Protein AF-A0A1U8LH04-F1 (afdb_monomer)

Structure (mmCIF, N/CA/C/O backbone):
data_AF-A0A1U8LH04-F1
#
_entry.id   AF-A0A1U8LH04-F1
#
loop_
_atom_site.group_PDB
_atom_site.id
_atom_site.type_symbol
_atom_site.label_atom_id
_atom_site.label_alt_id
_atom_site.label_comp_id
_atom_site.label_asym_id
_atom_site.label_entity_id
_atom_site.label_seq_id
_atom_site.pdbx_PDB_ins_code
_atom_site.Cartn_x
_atom_site.Cartn_y
_atom_site.Cartn_z
_atom_site.occupancy
_atom_site.B_iso_or_equiv
_atom_site.auth_seq_id
_atom_site.auth_comp_id
_atom_site.auth_asym_id
_atom_site.auth_atom_id
_atom_site.pdbx_PDB_model_num
ATOM 1 N N . MET A 1 1 ? -44.718 -11.792 50.974 1.00 41.47 1 MET A N 1
ATOM 2 C CA . MET A 1 1 ? -43.657 -12.651 50.416 1.00 41.47 1 MET A CA 1
ATOM 3 C C . MET A 1 1 ? -43.122 -11.965 49.162 1.00 41.47 1 MET A C 1
ATOM 5 O O . MET A 1 1 ? -43.843 -11.820 48.188 1.00 41.47 1 MET A O 1
ATOM 9 N N . ILE A 1 2 ? -41.945 -11.369 49.341 1.00 46.47 2 ILE A N 1
ATOM 10 C CA . ILE A 1 2 ? -40.999 -10.688 48.443 1.00 46.47 2 ILE A CA 1
ATOM 11 C C . ILE A 1 2 ? -41.319 -10.737 46.927 1.00 46.47 2 ILE A C 1
ATOM 13 O O . ILE A 1 2 ? -40.975 -11.702 46.263 1.00 46.47 2 ILE A O 1
ATOM 17 N N . LYS A 1 3 ? -41.923 -9.673 46.369 1.00 50.97 3 LYS A N 1
ATOM 18 C CA . LYS A 1 3 ? -41.962 -9.405 44.909 1.00 50.97 3 LYS A CA 1
ATOM 19 C C .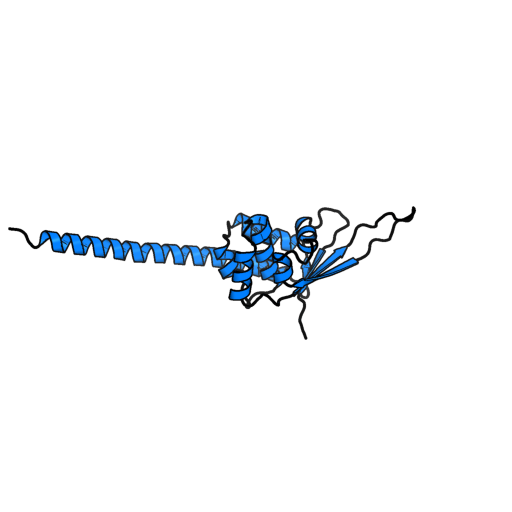 LYS A 1 3 ? -40.940 -8.349 44.450 1.00 50.97 3 LYS A C 1
ATOM 21 O O . LYS A 1 3 ? -40.753 -8.173 43.259 1.00 50.97 3 LYS A O 1
ATOM 26 N N . GLY A 1 4 ? -40.283 -7.653 45.384 1.00 53.19 4 GLY A N 1
ATOM 27 C CA . GLY A 1 4 ? -39.398 -6.521 45.070 1.00 53.19 4 GLY A CA 1
ATOM 28 C C . GLY A 1 4 ? -37.922 -6.869 44.854 1.00 53.19 4 GLY A C 1
ATOM 29 O O . GLY A 1 4 ? -37.179 -6.030 44.368 1.00 53.19 4 GLY A O 1
ATOM 30 N N . VAL A 1 5 ? -37.473 -8.079 45.209 1.00 56.44 5 VAL A N 1
ATOM 31 C CA . VAL A 1 5 ? -36.051 -8.464 45.065 1.00 56.44 5 VAL A CA 1
ATOM 32 C C . VAL A 1 5 ? -35.723 -8.875 43.625 1.00 56.44 5 VAL A C 1
ATOM 34 O O . VAL A 1 5 ? -34.639 -8.555 43.143 1.00 56.44 5 VAL A O 1
ATOM 37 N N . ASP A 1 6 ? -36.676 -9.475 42.905 1.00 59.88 6 ASP A N 1
ATOM 38 C CA . ASP A 1 6 ? -36.487 -9.868 41.502 1.00 59.88 6 ASP A CA 1
ATOM 39 C C . ASP A 1 6 ? -36.405 -8.652 40.560 1.00 59.88 6 ASP A C 1
ATOM 41 O O . ASP A 1 6 ? -35.559 -8.623 39.670 1.00 59.88 6 ASP A O 1
ATOM 45 N N . GLU A 1 7 ? -37.205 -7.600 40.783 1.00 65.19 7 GLU A N 1
ATOM 46 C CA . GLU A 1 7 ? -37.119 -6.349 40.003 1.00 65.19 7 GLU A CA 1
ATOM 47 C C . GLU A 1 7 ? -35.794 -5.605 40.224 1.00 65.19 7 GLU A C 1
ATOM 49 O O . GLU A 1 7 ? -35.234 -5.039 39.283 1.00 65.19 7 GLU A O 1
ATOM 54 N N . ILE A 1 8 ? -35.254 -5.644 41.447 1.00 68.19 8 ILE A N 1
ATOM 55 C CA . ILE A 1 8 ? -33.958 -5.036 41.772 1.00 68.19 8 ILE A CA 1
ATOM 56 C C . ILE A 1 8 ? -32.819 -5.790 41.077 1.00 68.19 8 ILE A C 1
ATOM 58 O O . ILE A 1 8 ? -31.936 -5.155 40.506 1.00 68.19 8 ILE A O 1
ATOM 62 N N . LEU A 1 9 ? -32.850 -7.125 41.059 1.00 64.81 9 LEU A N 1
ATOM 63 C CA . LEU A 1 9 ? -31.852 -7.935 40.350 1.00 64.81 9 LEU A CA 1
ATOM 64 C C . LEU A 1 9 ? -31.886 -7.699 38.834 1.00 64.81 9 LEU A C 1
ATOM 66 O O . LEU A 1 9 ? -30.834 -7.613 38.199 1.00 64.81 9 LEU A O 1
ATOM 70 N N . VAL A 1 10 ? -33.077 -7.524 38.256 1.00 72.12 10 VAL A N 1
ATOM 71 C CA . VAL A 1 10 ? -33.224 -7.163 36.840 1.00 72.12 10 VAL A CA 1
ATOM 72 C C . VAL A 1 10 ? -32.614 -5.785 36.574 1.00 72.12 10 VAL A C 1
ATOM 74 O O . VAL A 1 10 ? -31.808 -5.654 35.654 1.00 72.12 10 VAL A O 1
ATOM 77 N N . LEU A 1 11 ? -32.916 -4.776 37.395 1.00 68.56 11 LEU A N 1
ATOM 78 C CA . LEU A 1 11 ? -32.353 -3.429 37.248 1.00 68.56 11 LEU A CA 1
ATOM 79 C C . LEU A 1 11 ? -30.827 -3.398 37.413 1.00 68.56 11 LEU A C 1
ATOM 81 O O . LEU A 1 11 ? -30.159 -2.727 36.630 1.00 68.56 11 LEU A O 1
ATOM 85 N N . ILE A 1 12 ? -30.272 -4.160 38.360 1.00 73.44 12 ILE A N 1
ATOM 86 C CA . ILE A 1 12 ? -28.817 -4.302 38.535 1.00 73.44 12 ILE A CA 1
ATOM 87 C C . ILE A 1 12 ? -28.189 -4.912 37.278 1.00 73.44 12 ILE A C 1
ATOM 89 O O . ILE A 1 12 ? -27.231 -4.353 36.756 1.00 73.44 12 ILE A O 1
ATOM 93 N N . SER A 1 13 ? -28.780 -5.970 36.711 1.00 67.75 13 SER A N 1
ATOM 94 C CA . SER A 1 13 ? -28.261 -6.580 35.477 1.00 67.75 13 SER A CA 1
ATOM 95 C C . SER A 1 13 ? -28.296 -5.630 34.272 1.00 67.75 13 SER A C 1
ATOM 97 O O . SER A 1 13 ? -27.403 -5.660 33.427 1.00 67.75 13 SER A O 1
ATOM 99 N N . TYR A 1 14 ? -29.309 -4.759 34.184 1.00 69.19 14 TYR A N 1
ATOM 100 C CA . TYR A 1 14 ? -29.407 -3.750 33.128 1.00 69.19 14 TYR A CA 1
ATOM 101 C C . TYR A 1 14 ? -28.381 -2.629 33.310 1.00 69.19 14 TYR A C 1
ATOM 103 O O . TYR A 1 14 ? -27.818 -2.171 32.318 1.00 69.19 14 TYR A O 1
ATOM 111 N N . LEU A 1 15 ? -28.127 -2.207 34.551 1.00 66.06 15 LEU A N 1
ATOM 112 C CA . LEU A 1 15 ? -27.122 -1.196 34.875 1.00 66.06 15 LEU A CA 1
ATOM 113 C C . LEU A 1 15 ? -25.702 -1.718 34.635 1.00 66.06 15 LEU A C 1
ATOM 1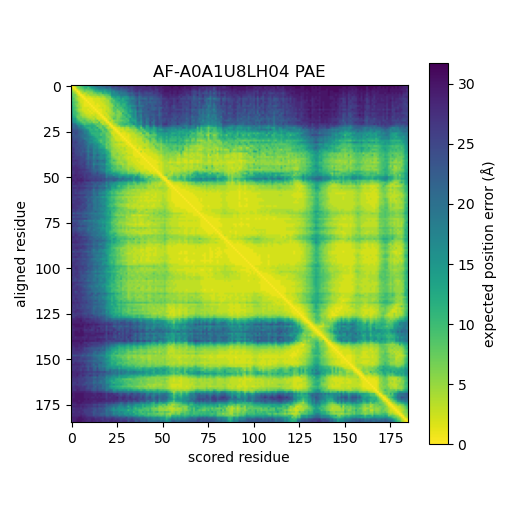15 O O . LEU A 1 15 ? -24.949 -1.048 33.940 1.00 66.06 15 LEU A O 1
ATOM 119 N N . GLU A 1 16 ? -25.373 -2.934 35.079 1.00 66.19 16 GLU A N 1
ATOM 120 C CA . GLU A 1 16 ? -24.081 -3.578 34.790 1.00 66.19 16 GLU A CA 1
ATOM 121 C C . GLU A 1 16 ? -23.862 -3.748 33.282 1.00 66.19 16 GLU A C 1
ATOM 123 O O . GLU A 1 16 ? -22.771 -3.511 32.765 1.00 66.19 16 GLU A O 1
ATOM 128 N N . LYS A 1 17 ? -24.916 -4.113 32.543 1.00 61.88 17 LYS A N 1
ATOM 129 C CA . LYS A 1 17 ? -24.850 -4.250 31.087 1.00 61.88 17 LYS A CA 1
ATOM 130 C C . LYS A 1 17 ? -24.669 -2.905 30.386 1.00 61.88 17 LYS A C 1
ATOM 132 O O . LYS A 1 17 ? -23.921 -2.855 29.420 1.00 61.88 17 LYS A O 1
ATOM 137 N N . LEU A 1 18 ? -25.315 -1.835 30.854 1.00 59.12 18 LEU A N 1
ATOM 138 C CA . LEU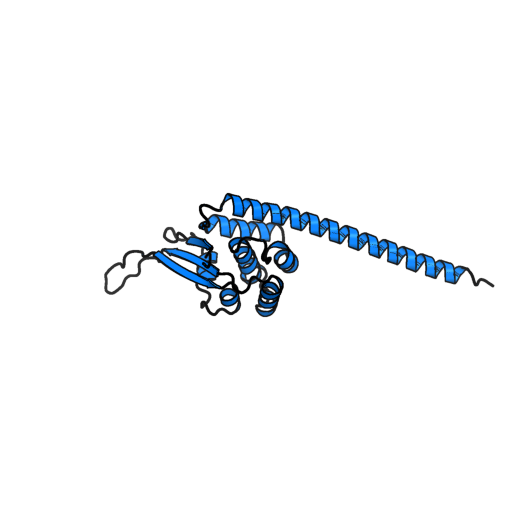 A 1 18 ? -25.140 -0.466 30.343 1.00 59.12 18 LEU A CA 1
ATOM 139 C C . LEU A 1 18 ? -23.752 0.100 30.657 1.00 59.12 18 LEU A C 1
ATOM 141 O O . LEU A 1 18 ? -23.158 0.762 29.810 1.00 59.12 18 LEU A O 1
ATOM 145 N N . GLU A 1 19 ? -23.235 -0.171 31.851 1.00 58.03 19 GLU A N 1
ATOM 146 C CA . GLU A 1 19 ? -21.910 0.257 32.294 1.00 58.03 19 GLU A CA 1
ATOM 147 C C . GLU A 1 19 ? -20.816 -0.464 31.493 1.00 58.03 19 GLU A C 1
ATOM 149 O O . GLU A 1 19 ? -19.925 0.185 30.947 1.00 58.03 19 GLU A O 1
ATOM 154 N N . PHE A 1 20 ? -20.969 -1.774 31.270 1.00 56.97 20 PHE A N 1
ATOM 155 C CA . PHE A 1 20 ? -20.140 -2.538 30.335 1.00 56.97 20 PHE A CA 1
ATOM 156 C C . PHE A 1 20 ? -20.257 -2.007 28.896 1.00 56.97 20 PHE A C 1
ATOM 158 O O . PHE A 1 20 ? -19.241 -1.899 28.207 1.00 56.97 20 PHE A O 1
ATOM 165 N N . ASP A 1 21 ? -21.467 -1.637 28.438 1.00 59.19 21 ASP A N 1
ATOM 166 C CA . ASP A 1 21 ? -21.699 -1.153 27.066 1.00 59.19 21 ASP A CA 1
ATOM 167 C C . ASP A 1 21 ? -21.023 0.205 26.780 1.00 59.19 21 ASP A C 1
ATOM 169 O O . ASP A 1 21 ? -20.597 0.499 25.659 1.00 59.19 21 ASP A O 1
ATOM 173 N N . LEU A 1 22 ? -20.909 1.045 27.809 1.00 60.19 22 LEU A N 1
ATOM 174 C CA . LEU A 1 22 ? -20.228 2.340 27.763 1.00 60.19 22 LEU A CA 1
ATOM 175 C C . LEU A 1 22 ? -18.706 2.192 27.881 1.00 60.19 22 LEU A C 1
ATOM 177 O O . LEU A 1 22 ? -17.970 2.898 27.184 1.00 60.19 22 LEU A O 1
ATOM 181 N N . ASP A 1 23 ? -18.237 1.252 28.700 1.00 70.38 23 ASP A N 1
ATOM 182 C CA . ASP A 1 23 ? -16.812 1.018 28.938 1.00 70.38 23 ASP A CA 1
ATOM 183 C C . ASP A 1 23 ? -16.110 0.413 27.709 1.00 70.38 23 ASP A C 1
ATOM 185 O O . ASP A 1 23 ? -15.064 0.910 27.278 1.00 70.38 23 ASP A O 1
ATOM 189 N N . TRP A 1 24 ? -16.727 -0.564 27.023 1.00 60.75 24 TRP A N 1
ATOM 190 C CA . TRP A 1 24 ? -16.137 -1.102 25.785 1.00 60.75 24 TRP A CA 1
ATOM 191 C C . TRP A 1 24 ? -16.110 -0.069 24.658 1.00 60.75 24 TRP A C 1
ATOM 193 O O . TRP A 1 24 ? -15.169 -0.060 23.860 1.00 60.75 24 TRP A O 1
ATOM 203 N N . ARG A 1 25 ? -17.110 0.823 24.585 1.00 67.00 25 ARG A N 1
ATOM 204 C CA . ARG A 1 25 ? -17.125 1.925 23.610 1.00 67.00 25 ARG A CA 1
ATOM 205 C C . ARG A 1 25 ? -16.000 2.907 23.888 1.00 67.00 25 ARG A C 1
ATOM 207 O O . ARG A 1 25 ? -15.301 3.286 22.951 1.00 67.00 25 ARG A O 1
ATOM 214 N N . GLY A 1 26 ? -15.800 3.287 25.149 1.00 71.69 26 GLY A N 1
ATOM 215 C CA . GLY A 1 26 ? -14.692 4.148 25.564 1.00 71.69 26 GLY A CA 1
ATOM 216 C C . GLY A 1 26 ? -13.334 3.529 25.235 1.00 71.69 26 GLY A C 1
ATOM 217 O O . GLY A 1 26 ? -12.481 4.181 24.631 1.00 71.69 26 GLY A O 1
ATOM 218 N N . PHE A 1 27 ? -13.164 2.240 25.534 1.00 70.50 27 PHE A N 1
ATOM 219 C CA . PHE A 1 27 ? -11.963 1.484 25.186 1.00 70.50 27 PHE A CA 1
ATOM 220 C C . PHE A 1 27 ? -11.729 1.415 23.668 1.00 70.50 27 PHE A C 1
ATOM 222 O O . PHE A 1 27 ? -10.612 1.647 23.202 1.00 70.50 27 PHE A O 1
ATOM 229 N N . TYR A 1 28 ? -12.779 1.153 22.882 1.00 65.31 28 TYR A N 1
ATOM 230 C CA . TYR A 1 28 ? -12.712 1.108 21.420 1.00 65.31 28 TYR A CA 1
ATOM 231 C C . TYR A 1 28 ? -12.330 2.464 20.817 1.00 65.31 28 TYR A C 1
ATOM 233 O O . TYR A 1 28 ? -11.460 2.523 19.950 1.00 65.31 28 TYR A O 1
ATOM 241 N N . VAL A 1 29 ? -12.940 3.556 21.291 1.00 74.06 29 VAL A N 1
ATOM 242 C CA . VAL A 1 29 ? -12.623 4.921 20.843 1.00 74.06 29 VAL A CA 1
ATOM 243 C C . VAL A 1 29 ? -11.167 5.251 21.142 1.00 74.06 29 VAL A C 1
ATOM 245 O O . VAL A 1 29 ? -10.452 5.684 20.241 1.00 74.06 29 VAL A O 1
ATOM 248 N N . LYS A 1 30 ? -10.700 4.972 22.362 1.00 76.31 30 LYS A N 1
ATOM 249 C CA . LYS A 1 30 ? -9.315 5.235 22.759 1.00 76.31 30 LYS A CA 1
ATOM 250 C C . LYS A 1 30 ? -8.314 4.454 21.906 1.00 76.31 30 LYS A C 1
ATOM 252 O O . LYS A 1 30 ? -7.369 5.042 21.387 1.00 76.31 30 LYS A O 1
ATOM 257 N N . GLN A 1 31 ? -8.541 3.156 21.693 1.00 75.38 31 GLN A N 1
ATOM 258 C CA . GLN A 1 31 ? -7.680 2.366 20.807 1.00 75.38 31 GLN A CA 1
ATOM 259 C C . GLN A 1 31 ? -7.702 2.882 19.366 1.00 75.38 31 GLN A C 1
ATOM 261 O O . GLN A 1 31 ? -6.668 2.911 18.699 1.00 75.38 31 GLN A O 1
ATOM 266 N N . HIS A 1 32 ? -8.865 3.306 18.874 1.00 76.62 32 HIS A N 1
ATOM 267 C CA . HIS A 1 32 ? -8.983 3.852 17.529 1.00 76.62 32 HIS A CA 1
ATOM 268 C C . HIS A 1 32 ? -8.227 5.179 17.380 1.00 76.62 32 HIS A C 1
ATOM 270 O O . HIS A 1 32 ? -7.563 5.392 16.366 1.00 76.62 32 HIS A O 1
ATOM 276 N N . GLU A 1 33 ? -8.277 6.052 18.386 1.00 79.19 33 GLU A N 1
ATOM 277 C CA . GLU A 1 33 ? -7.500 7.295 18.419 1.00 79.19 33 GLU A CA 1
ATOM 278 C C . GLU A 1 33 ? -5.993 7.032 18.471 1.00 79.19 33 GLU A C 1
ATOM 280 O O . GLU A 1 33 ? -5.242 7.659 17.721 1.00 79.19 33 GLU A O 1
ATOM 285 N N . GLU A 1 34 ? -5.544 6.063 19.272 1.00 83.06 34 GLU A N 1
ATOM 286 C CA . GLU A 1 34 ? -4.135 5.656 19.323 1.00 83.06 34 GLU A CA 1
ATOM 287 C C . GLU A 1 34 ? -3.649 5.138 17.960 1.00 83.06 34 GLU A C 1
ATOM 289 O O . GLU A 1 34 ? -2.619 5.589 17.449 1.00 83.06 34 GLU A O 1
ATOM 294 N N . LYS A 1 35 ? -4.416 4.246 17.318 1.00 80.88 35 LYS A N 1
ATOM 295 C CA . LYS A 1 35 ? -4.100 3.723 15.976 1.00 80.88 35 LYS A CA 1
ATOM 296 C C . LYS A 1 35 ? -4.125 4.817 14.916 1.00 80.88 35 LYS A C 1
ATOM 298 O O . LYS A 1 35 ? -3.287 4.820 14.016 1.00 80.88 35 LYS A O 1
ATOM 303 N N . LYS A 1 36 ? -5.039 5.777 15.034 1.00 81.94 36 LYS A N 1
ATOM 304 C CA . LYS A 1 36 ? -5.085 6.940 14.150 1.00 81.94 36 LYS A CA 1
ATOM 305 C C . LYS A 1 36 ? -3.836 7.812 14.305 1.00 81.94 36 LYS A C 1
ATOM 307 O O . LYS A 1 36 ? -3.209 8.110 13.298 1.00 81.94 36 LYS A O 1
ATOM 312 N N . GLY A 1 37 ? -3.413 8.140 15.527 1.00 82.38 37 GLY A N 1
ATOM 313 C CA . GLY A 1 37 ? -2.190 8.923 15.757 1.00 82.38 37 GLY A CA 1
ATOM 314 C C . GLY A 1 37 ? -0.921 8.226 15.246 1.00 82.38 37 GLY A C 1
ATOM 315 O O . GLY A 1 37 ? -0.022 8.858 14.683 1.00 82.38 37 GLY A O 1
ATOM 316 N N . GLN A 1 38 ? -0.866 6.898 15.369 1.00 85.56 38 GLN A N 1
ATOM 317 C CA . GLN A 1 38 ? 0.191 6.081 14.770 1.00 85.56 38 GLN A CA 1
ATOM 318 C C . GLN A 1 38 ? 0.164 6.131 13.236 1.00 85.56 38 GLN A C 1
ATOM 320 O O . GLN A 1 38 ? 1.211 6.308 12.612 1.00 85.56 38 GLN A O 1
ATOM 325 N N . ALA A 1 39 ? -1.019 6.029 12.623 1.00 81.88 39 ALA A N 1
ATOM 326 C CA . ALA A 1 39 ? -1.167 6.161 11.176 1.00 81.88 39 ALA A CA 1
ATOM 327 C C . ALA A 1 39 ? -0.756 7.553 10.694 1.00 81.88 39 ALA A C 1
ATOM 329 O O . ALA A 1 39 ? -0.013 7.647 9.722 1.00 81.88 39 ALA A O 1
ATOM 330 N N . ASP A 1 40 ? -1.160 8.612 11.397 1.00 87.12 40 ASP A N 1
ATOM 331 C CA . ASP A 1 40 ? -0.804 9.995 11.067 1.00 87.12 40 ASP A CA 1
ATOM 332 C C . ASP A 1 40 ? 0.721 10.187 11.083 1.00 87.12 40 ASP A C 1
ATOM 334 O O . ASP A 1 40 ? 1.274 10.872 10.229 1.00 87.12 40 ASP A O 1
ATOM 338 N N . SER A 1 41 ? 1.434 9.501 11.981 1.00 86.19 41 SER A N 1
ATOM 339 C CA . SER A 1 41 ? 2.903 9.499 11.998 1.00 86.19 41 SER A CA 1
ATOM 340 C C . SER A 1 41 ? 3.507 8.864 10.737 1.00 86.19 41 SER A C 1
ATOM 342 O O . SER A 1 41 ? 4.466 9.397 10.180 1.00 86.19 41 SER A O 1
ATOM 344 N N . VAL A 1 42 ? 2.944 7.749 10.255 1.00 83.88 42 VAL A N 1
ATOM 345 C CA . VAL A 1 42 ? 3.383 7.097 9.004 1.00 83.88 42 VAL A CA 1
ATOM 346 C C . VAL A 1 42 ? 3.020 7.945 7.786 1.00 83.88 42 VAL A C 1
ATOM 348 O O . VAL A 1 42 ? 3.831 8.075 6.872 1.00 83.88 42 VAL A O 1
ATOM 351 N N . ILE A 1 43 ? 1.830 8.547 7.780 1.00 86.75 43 ILE A N 1
ATOM 352 C CA . ILE A 1 43 ? 1.367 9.453 6.724 1.00 86.75 43 ILE A CA 1
ATOM 353 C C . ILE A 1 43 ? 2.322 10.640 6.615 1.00 86.75 43 ILE A C 1
ATOM 355 O O . ILE A 1 43 ? 2.883 10.859 5.546 1.00 86.75 43 ILE A O 1
ATOM 359 N N . ASN A 1 44 ? 2.600 11.317 7.730 1.00 85.81 44 ASN A N 1
ATOM 360 C CA . ASN A 1 44 ? 3.527 12.445 7.780 1.00 85.81 44 ASN A CA 1
ATOM 361 C C . ASN A 1 44 ? 4.939 12.053 7.324 1.00 85.81 44 ASN A C 1
ATOM 363 O O . ASN A 1 44 ? 5.584 12.817 6.611 1.00 85.81 44 ASN A O 1
ATOM 367 N N . LEU A 1 45 ? 5.422 10.862 7.695 1.00 83.62 45 LEU A N 1
ATOM 368 C CA . LEU A 1 45 ? 6.722 10.361 7.241 1.00 83.62 45 LEU A CA 1
ATOM 369 C C . LEU A 1 45 ? 6.752 10.214 5.717 1.00 83.62 45 LEU A C 1
ATOM 371 O O . LEU A 1 45 ? 7.669 10.707 5.065 1.00 83.62 45 LEU A O 1
ATOM 375 N N . VAL A 1 46 ? 5.745 9.559 5.138 1.00 82.06 46 VAL A N 1
ATOM 376 C CA . VAL A 1 46 ? 5.662 9.363 3.684 1.00 82.06 46 VAL A CA 1
ATOM 377 C C . VAL A 1 46 ? 5.501 10.702 2.963 1.00 82.06 46 VAL A C 1
ATOM 379 O O . VAL A 1 46 ? 6.122 10.902 1.923 1.00 82.06 46 VAL A O 1
ATOM 382 N N . GLU A 1 47 ? 4.735 11.634 3.528 1.00 84.19 47 GLU A N 1
ATOM 383 C CA . GLU A 1 47 ? 4.574 12.994 3.006 1.00 84.19 47 GLU A CA 1
ATOM 384 C C . GLU A 1 47 ? 5.870 13.807 3.037 1.00 84.19 47 GLU A C 1
ATOM 386 O O . GLU A 1 47 ? 6.167 14.512 2.077 1.00 84.19 47 GLU A O 1
ATOM 391 N N . 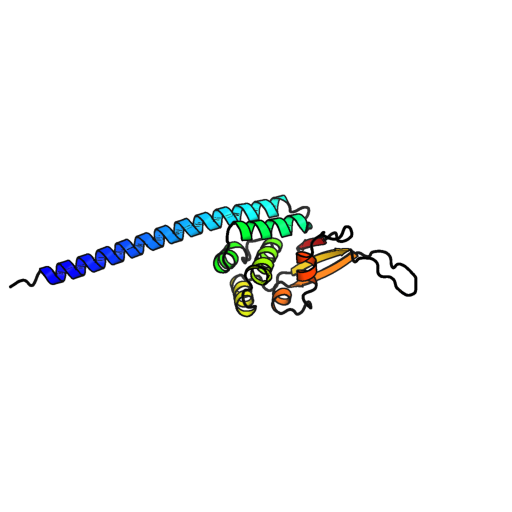GLN A 1 48 ? 6.697 13.660 4.071 1.00 81.00 48 GLN A N 1
ATOM 392 C CA . GLN A 1 48 ? 8.019 14.293 4.128 1.00 81.00 48 GLN A CA 1
ATOM 393 C C . GLN A 1 48 ? 9.022 13.661 3.153 1.00 81.00 48 GLN A C 1
ATOM 395 O O . GLN A 1 48 ? 9.909 14.343 2.639 1.00 81.00 48 GLN A O 1
ATOM 400 N N . CYS A 1 49 ? 8.893 12.359 2.891 1.00 76.38 49 CYS A N 1
ATOM 401 C CA . CYS A 1 49 ? 9.746 11.627 1.954 1.00 76.38 49 CYS A CA 1
ATOM 402 C C . CYS A 1 49 ? 9.331 11.805 0.484 1.00 76.38 49 CYS A C 1
ATOM 404 O O . CYS A 1 49 ? 10.105 11.458 -0.413 1.00 76.38 49 CYS A O 1
ATOM 406 N N . LEU A 1 50 ? 8.134 12.335 0.224 1.00 76.75 50 LEU A N 1
ATOM 407 C CA . LEU A 1 50 ? 7.636 12.620 -1.116 1.00 76.75 50 LEU A CA 1
ATOM 408 C C . LEU A 1 50 ? 8.436 13.770 -1.743 1.00 76.75 50 LEU A C 1
ATOM 410 O O . LEU A 1 50 ? 8.261 14.942 -1.419 1.00 76.75 50 LEU A O 1
ATOM 414 N N . GLN A 1 51 ? 9.310 13.433 -2.691 1.00 65.62 51 GLN A N 1
ATOM 415 C CA . GLN A 1 51 ? 10.000 14.408 -3.535 1.00 65.62 51 GLN A CA 1
ATOM 416 C C . GLN A 1 51 ? 9.351 14.392 -4.916 1.00 65.62 51 GLN A C 1
ATOM 418 O O . GLN A 1 51 ? 9.469 13.398 -5.635 1.00 65.62 51 GLN A O 1
ATOM 423 N N . SER A 1 52 ? 8.673 15.482 -5.285 1.00 64.75 52 SER A N 1
ATOM 424 C CA . SER A 1 52 ? 8.050 15.652 -6.608 1.00 64.75 52 SER A CA 1
ATOM 425 C C . SER A 1 52 ? 7.154 14.466 -7.008 1.00 64.75 52 SER A C 1
ATOM 427 O O . SER A 1 52 ? 7.399 13.820 -8.025 1.00 64.75 52 SER A O 1
ATOM 429 N N . ASP A 1 53 ? 6.169 14.133 -6.166 1.00 71.31 53 ASP A N 1
ATOM 430 C CA . ASP A 1 53 ? 5.218 13.018 -6.353 1.00 71.31 53 ASP A CA 1
ATOM 431 C C . ASP A 1 53 ? 5.849 11.621 -6.467 1.00 71.31 53 ASP A C 1
ATOM 433 O O . ASP A 1 53 ? 5.217 10.673 -6.947 1.00 71.31 53 ASP A O 1
ATOM 437 N N . SER A 1 54 ? 7.094 11.477 -6.003 1.00 78.38 54 SER A N 1
ATOM 438 C CA . SER A 1 54 ? 7.825 10.216 -6.021 1.00 78.38 54 SER A CA 1
ATOM 439 C C . SER A 1 54 ? 8.316 9.794 -4.640 1.00 78.38 54 SER A C 1
ATOM 441 O O . SER A 1 54 ? 8.741 10.623 -3.833 1.00 78.38 54 SER A O 1
ATOM 443 N N . LEU A 1 55 ? 8.284 8.486 -4.382 1.00 84.12 55 LEU A N 1
ATOM 444 C CA . LEU A 1 55 ? 8.785 7.870 -3.155 1.00 84.12 55 LEU A CA 1
ATOM 445 C C . LEU A 1 55 ? 9.870 6.846 -3.494 1.00 84.12 55 LEU A C 1
ATOM 447 O O . LEU A 1 55 ? 9.705 6.000 -4.382 1.00 84.12 55 LEU A O 1
ATOM 451 N N . LYS A 1 56 ? 10.999 6.912 -2.783 1.00 84.88 56 LYS A N 1
ATOM 452 C CA . LYS A 1 56 ? 12.057 5.904 -2.903 1.00 84.88 56 LYS A CA 1
ATOM 453 C C . LYS A 1 56 ? 11.617 4.626 -2.206 1.00 84.88 56 LYS A C 1
ATOM 455 O O . LYS A 1 56 ? 10.975 4.660 -1.160 1.00 84.88 56 LYS A O 1
ATOM 460 N N . VAL A 1 57 ? 12.045 3.483 -2.731 1.00 85.12 57 VAL A N 1
ATOM 461 C CA . VAL A 1 57 ? 11.644 2.200 -2.140 1.00 85.12 57 VAL A CA 1
ATOM 462 C C . VAL A 1 57 ? 12.183 1.956 -0.730 1.00 85.12 57 VAL A C 1
ATOM 464 O O . VAL A 1 57 ? 11.550 1.244 0.038 1.00 85.12 57 VAL A O 1
ATOM 467 N N . ILE A 1 58 ? 13.291 2.588 -0.342 1.00 83.88 58 ILE A N 1
ATOM 468 C CA . ILE A 1 58 ? 13.777 2.524 1.047 1.00 83.88 58 ILE A CA 1
ATOM 469 C C . ILE A 1 58 ? 12.750 3.146 2.004 1.00 83.88 58 ILE A C 1
ATOM 471 O O . ILE A 1 58 ? 12.390 2.519 2.998 1.00 83.88 58 ILE A O 1
ATOM 475 N N . ASP A 1 59 ? 12.231 4.328 1.668 1.00 85.75 59 ASP A N 1
ATOM 476 C CA . ASP A 1 59 ? 11.229 5.033 2.476 1.00 85.75 59 ASP A CA 1
ATOM 477 C C . ASP A 1 59 ? 9.884 4.283 2.464 1.00 85.75 59 ASP A C 1
ATOM 479 O O . ASP A 1 59 ? 9.226 4.142 3.494 1.00 85.75 59 ASP A O 1
ATOM 483 N N . TYR A 1 60 ? 9.524 3.702 1.317 1.00 88.19 60 TYR A N 1
ATOM 484 C CA . TYR A 1 60 ? 8.361 2.822 1.171 1.00 88.19 60 TYR A CA 1
ATOM 485 C C . TYR A 1 60 ? 8.431 1.584 2.086 1.00 88.19 60 TYR A C 1
ATOM 487 O O . TYR A 1 60 ? 7.499 1.306 2.841 1.00 88.19 60 TYR A O 1
ATOM 495 N N . LEU A 1 61 ? 9.546 0.845 2.056 1.00 88.50 61 LEU A N 1
ATOM 496 C CA . LEU A 1 61 ? 9.746 -0.342 2.895 1.00 88.50 61 LEU A CA 1
ATOM 497 C C . LEU A 1 61 ? 9.838 0.023 4.378 1.00 88.50 61 LEU A C 1
ATOM 499 O O . LEU A 1 61 ? 9.380 -0.738 5.234 1.00 88.50 61 LEU A O 1
ATOM 503 N N . HIS A 1 62 ? 10.392 1.196 4.693 1.00 89.25 62 HIS A N 1
ATOM 504 C CA . HIS A 1 62 ? 10.400 1.714 6.052 1.00 89.25 62 HIS A CA 1
ATOM 505 C C . HIS A 1 62 ? 8.974 1.941 6.568 1.00 89.25 62 HIS A C 1
ATOM 507 O O . HIS A 1 62 ? 8.656 1.469 7.658 1.00 89.25 62 HIS A O 1
ATOM 513 N N . ALA A 1 63 ? 8.088 2.539 5.767 1.00 90.44 63 ALA A N 1
ATOM 514 C CA . ALA A 1 63 ? 6.683 2.714 6.131 1.00 90.44 63 ALA A CA 1
ATOM 515 C C . ALA A 1 63 ? 5.967 1.372 6.384 1.00 90.44 63 ALA A C 1
ATOM 517 O O . ALA A 1 63 ? 5.286 1.223 7.398 1.00 90.44 63 ALA A O 1
ATOM 518 N N . ILE A 1 64 ? 6.182 0.355 5.537 1.00 91.19 64 ILE A N 1
ATOM 519 C CA . ILE A 1 64 ? 5.649 -1.007 5.757 1.00 91.19 64 ILE A CA 1
ATOM 520 C C . ILE A 1 64 ? 6.151 -1.586 7.087 1.00 91.19 64 ILE A C 1
ATOM 522 O O . ILE A 1 64 ? 5.381 -2.169 7.857 1.00 91.19 64 ILE A O 1
ATOM 526 N N . LYS A 1 65 ? 7.442 -1.410 7.392 1.00 91.12 65 LYS A N 1
ATOM 527 C CA . LYS A 1 65 ? 8.025 -1.851 8.662 1.00 91.12 65 LYS A CA 1
ATOM 528 C C . LYS A 1 65 ? 7.387 -1.127 9.850 1.00 91.12 65 LYS A C 1
ATOM 530 O O . LYS A 1 65 ? 7.086 -1.792 10.839 1.00 91.12 65 LYS A O 1
ATOM 535 N N . CYS A 1 66 ? 7.129 0.178 9.748 1.00 90.62 66 CYS A N 1
ATOM 536 C CA . CYS A 1 66 ? 6.433 0.947 10.783 1.00 90.62 66 CYS A CA 1
ATOM 537 C C . CYS A 1 66 ? 5.035 0.380 11.065 1.00 90.62 66 CYS A C 1
ATOM 539 O O . CYS A 1 66 ? 4.722 0.094 12.222 1.00 90.62 66 CYS A O 1
ATOM 541 N N . LEU A 1 67 ? 4.238 0.108 10.025 1.00 91.56 67 LEU A N 1
ATOM 542 C CA . LEU A 1 67 ? 2.914 -0.516 10.175 1.00 91.56 67 LEU A CA 1
ATOM 543 C C . LEU A 1 67 ? 2.994 -1.867 10.892 1.00 91.56 67 LEU A C 1
ATOM 545 O O . LEU A 1 67 ? 2.194 -2.153 11.785 1.00 91.56 67 LEU A O 1
ATOM 549 N N . LYS A 1 68 ? 4.009 -2.677 10.563 1.00 91.94 68 LYS A N 1
ATOM 550 C CA . LYS A 1 68 ? 4.269 -3.946 11.254 1.00 91.94 68 LYS A CA 1
ATOM 551 C C . LYS A 1 68 ? 4.609 -3.740 12.728 1.00 91.94 68 LYS A C 1
ATOM 553 O O . LYS A 1 68 ? 4.053 -4.435 13.572 1.00 91.94 68 LYS A O 1
ATOM 558 N N . THR A 1 69 ? 5.500 -2.802 13.050 1.00 90.38 69 THR A N 1
ATOM 559 C CA . THR A 1 69 ? 5.889 -2.523 14.445 1.00 90.38 69 THR A CA 1
ATOM 560 C C . THR A 1 69 ? 4.732 -1.985 15.278 1.00 90.38 69 THR A C 1
ATOM 562 O O . THR A 1 69 ? 4.618 -2.325 16.449 1.00 90.38 69 THR A O 1
ATOM 565 N N . MET A 1 70 ? 3.841 -1.211 14.659 1.00 87.19 70 MET A N 1
ATOM 566 C CA . MET A 1 70 ? 2.631 -0.671 15.280 1.00 87.19 70 MET A CA 1
ATOM 567 C C . MET A 1 70 ? 1.486 -1.696 15.346 1.00 87.19 70 MET A C 1
ATOM 569 O O . MET A 1 70 ? 0.416 -1.384 15.866 1.00 87.19 70 MET A O 1
ATOM 573 N N . GLN A 1 71 ? 1.698 -2.914 14.831 1.00 88.75 71 GLN A N 1
ATOM 574 C CA . GLN A 1 71 ? 0.725 -4.010 14.812 1.00 88.75 71 GLN A CA 1
ATOM 575 C C . GLN A 1 71 ? -0.619 -3.590 14.200 1.00 88.75 71 GLN A C 1
ATOM 577 O O . GLN A 1 71 ? -1.674 -3.716 14.824 1.00 88.75 71 GLN A O 1
ATOM 582 N N . PHE A 1 72 ? -0.583 -3.009 13.002 1.00 89.50 72 PHE A N 1
ATOM 583 C CA . PHE A 1 72 ? -1.804 -2.660 12.279 1.00 89.50 72 PHE A CA 1
ATOM 584 C C . PHE A 1 72 ? -2.540 -3.921 11.825 1.00 89.50 72 PHE A C 1
ATOM 586 O O . PHE A 1 72 ? -1.956 -4.804 11.201 1.00 89.50 72 PHE A O 1
ATOM 593 N N . GLY A 1 73 ? -3.837 -4.004 12.113 1.00 91.12 73 GLY A N 1
ATOM 594 C CA . GLY A 1 73 ? -4.708 -5.029 11.553 1.00 91.12 73 GLY A CA 1
ATOM 595 C C . GLY A 1 73 ? -5.273 -4.622 10.192 1.00 91.12 73 GLY A C 1
ATOM 596 O O . GLY A 1 73 ? -5.207 -3.463 9.782 1.00 91.12 73 GLY A O 1
ATOM 597 N N . PHE A 1 74 ? -5.920 -5.568 9.506 1.00 92.00 74 PHE A N 1
ATOM 598 C CA . PHE A 1 74 ? -6.593 -5.288 8.231 1.00 92.00 74 PHE A CA 1
ATOM 599 C C . PHE A 1 74 ? -7.633 -4.166 8.358 1.00 92.00 74 PHE A C 1
ATOM 601 O O . PHE A 1 74 ? -7.714 -3.288 7.502 1.00 92.00 74 PHE A O 1
ATOM 608 N N . ARG A 1 75 ? -8.402 -4.158 9.455 1.00 89.31 75 ARG A N 1
ATOM 609 C CA . ARG A 1 75 ? -9.432 -3.142 9.695 1.00 89.31 75 ARG A CA 1
ATOM 610 C C . ARG A 1 75 ? -8.836 -1.747 9.867 1.00 89.31 75 ARG A C 1
ATOM 612 O O . ARG A 1 75 ? -9.395 -0.795 9.328 1.00 89.31 75 ARG A O 1
ATOM 619 N N . ASP A 1 76 ? -7.699 -1.644 10.552 1.00 89.81 76 ASP A N 1
ATOM 620 C CA . ASP A 1 76 ? -6.981 -0.380 10.728 1.00 89.81 76 ASP A CA 1
ATOM 621 C C . ASP A 1 76 ? -6.502 0.143 9.375 1.00 89.81 76 ASP A C 1
ATOM 623 O O . ASP A 1 76 ? -6.750 1.293 9.028 1.00 89.81 76 ASP A O 1
ATOM 627 N N . VAL A 1 77 ? -5.900 -0.721 8.554 1.00 91.50 77 VAL A N 1
ATOM 628 C CA . VAL A 1 77 ? -5.427 -0.369 7.207 1.00 91.50 77 VAL A CA 1
ATOM 629 C C . VAL A 1 77 ? -6.587 0.034 6.297 1.00 91.50 77 VAL A C 1
ATOM 631 O O . VAL A 1 77 ? -6.502 1.053 5.613 1.00 91.50 77 VAL A O 1
ATOM 634 N N . GLN A 1 78 ? -7.700 -0.701 6.325 1.00 92.38 78 GLN A N 1
ATOM 635 C CA . GLN A 1 78 ? -8.911 -0.356 5.581 1.00 92.38 78 GLN A CA 1
ATOM 636 C C . GLN A 1 78 ? -9.438 1.026 5.987 1.00 92.38 78 GLN A C 1
ATOM 638 O O . GLN A 1 78 ? -9.749 1.858 5.137 1.00 92.38 78 GLN A O 1
ATOM 643 N N . MET A 1 79 ? -9.540 1.281 7.292 1.00 87.56 79 MET A N 1
ATOM 644 C CA . MET A 1 79 ? -10.079 2.531 7.811 1.00 87.56 79 MET A CA 1
ATOM 645 C C . MET A 1 79 ? -9.114 3.700 7.678 1.00 87.56 79 MET A C 1
ATOM 647 O O . MET A 1 79 ? -9.579 4.830 7.609 1.00 87.56 79 MET A O 1
ATOM 651 N N . LEU A 1 80 ? -7.805 3.488 7.694 1.00 88.38 80 LEU A N 1
ATOM 652 C CA . LEU A 1 80 ? -6.841 4.580 7.794 1.00 88.38 80 LEU A CA 1
ATOM 653 C C . LEU A 1 80 ? -6.104 4.800 6.484 1.00 88.38 80 LEU A C 1
ATOM 655 O O . LEU A 1 80 ? -5.962 5.950 6.107 1.00 88.38 80 LEU A O 1
ATOM 659 N N . LEU A 1 81 ? -5.721 3.746 5.760 1.00 90.62 81 LEU A N 1
ATOM 660 C CA . LEU A 1 81 ? -4.856 3.831 4.580 1.00 90.62 81 LEU A CA 1
ATOM 661 C C . LEU A 1 81 ? -5.583 3.601 3.251 1.00 90.62 81 LEU A C 1
ATOM 663 O O . LEU A 1 81 ? -5.151 4.148 2.242 1.00 90.62 81 LEU A O 1
ATOM 667 N N . LEU A 1 82 ? -6.687 2.848 3.214 1.00 91.00 82 LEU A N 1
ATOM 668 C CA . LEU A 1 82 ? -7.451 2.560 1.986 1.00 91.00 82 LEU A CA 1
ATOM 669 C C . LEU A 1 82 ? -8.600 3.559 1.773 1.00 91.00 82 LEU A C 1
ATOM 671 O O . LEU A 1 82 ? -9.767 3.196 1.632 1.00 91.00 82 LEU A O 1
ATOM 675 N N . LYS A 1 83 ? -8.262 4.852 1.763 1.00 89.75 83 LYS A N 1
ATOM 676 C CA . LYS A 1 83 ? -9.212 5.962 1.601 1.00 89.75 83 LYS A CA 1
ATOM 677 C C . LYS A 1 83 ? -8.852 6.850 0.419 1.00 89.75 83 LYS A C 1
ATOM 679 O O . LYS A 1 83 ? -7.689 7.198 0.223 1.00 89.75 83 LYS A O 1
ATOM 684 N N . GLN A 1 84 ? -9.880 7.345 -0.269 1.00 87.62 84 GLN A N 1
ATOM 685 C CA . GLN A 1 84 ? -9.736 8.301 -1.369 1.00 87.62 84 GLN A CA 1
ATOM 686 C C . GLN A 1 84 ? -9.069 9.626 -0.954 1.00 87.62 84 GLN A C 1
ATOM 688 O O . GLN A 1 84 ? -8.413 10.269 -1.762 1.00 87.62 84 GLN A O 1
ATOM 693 N N . LYS A 1 85 ? -9.194 10.063 0.303 1.00 86.62 85 LYS A N 1
ATOM 694 C CA . LYS A 1 85 ? -8.565 11.322 0.745 1.00 86.62 85 LYS A CA 1
ATOM 695 C C . LYS A 1 85 ? -7.037 11.253 0.832 1.00 86.62 85 LYS A C 1
ATOM 697 O O . LYS A 1 85 ? -6.402 12.295 0.894 1.00 86.62 85 LYS A O 1
ATOM 702 N N . LEU A 1 86 ? -6.464 10.051 0.859 1.00 85.88 86 LEU A N 1
ATOM 703 C CA . LEU A 1 86 ? -5.023 9.866 0.978 1.00 85.88 86 LEU A CA 1
ATOM 704 C C . LEU A 1 86 ? -4.332 9.785 -0.376 1.00 85.88 86 LEU A C 1
ATOM 706 O O . LEU A 1 86 ? -4.960 9.506 -1.399 1.00 85.88 86 LEU A O 1
ATOM 710 N N . ASN A 1 87 ? -3.016 9.976 -0.350 1.00 87.25 87 ASN A N 1
ATOM 711 C CA . ASN A 1 87 ? -2.150 9.754 -1.497 1.00 87.25 87 ASN A CA 1
ATOM 712 C C . ASN A 1 87 ? -2.217 8.282 -1.955 1.00 87.25 87 ASN A C 1
ATOM 714 O O . ASN A 1 87 ? -2.260 7.361 -1.136 1.00 87.25 87 ASN A O 1
ATOM 718 N N . VAL A 1 88 ? -2.187 8.044 -3.268 1.00 89.44 88 VAL A N 1
ATOM 719 C CA . VAL A 1 88 ? -2.177 6.686 -3.830 1.00 89.44 88 VAL A CA 1
ATOM 720 C C . VAL A 1 88 ? -0.970 5.864 -3.361 1.00 89.44 88 VAL A C 1
ATOM 722 O O . VAL A 1 88 ? -1.089 4.654 -3.203 1.00 89.44 88 VAL A O 1
ATOM 725 N N . LEU A 1 89 ? 0.168 6.495 -3.053 1.00 89.75 89 LEU A N 1
ATOM 726 C CA . LEU A 1 89 ? 1.331 5.796 -2.500 1.00 89.75 89 LEU A CA 1
ATOM 727 C C . LEU A 1 89 ? 1.045 5.224 -1.109 1.00 89.75 89 LEU A C 1
ATOM 729 O O . LEU A 1 89 ? 1.460 4.109 -0.811 1.00 89.75 89 LEU A O 1
ATOM 733 N N . LEU A 1 90 ? 0.282 5.945 -0.283 1.00 90.81 90 LEU A N 1
ATOM 734 C CA . LEU A 1 90 ? -0.178 5.442 1.013 1.00 90.81 90 LEU A CA 1
ATOM 735 C C . LEU A 1 90 ? -1.171 4.294 0.834 1.00 90.81 90 LEU A C 1
ATOM 737 O O . LEU A 1 90 ? -1.090 3.298 1.553 1.00 90.81 90 LEU A O 1
ATOM 741 N N . ASN A 1 91 ? -2.060 4.395 -0.160 1.00 93.19 91 ASN A N 1
ATOM 742 C CA . ASN A 1 91 ? -2.947 3.287 -0.510 1.00 93.19 91 ASN A CA 1
ATOM 743 C C . ASN A 1 91 ? -2.133 2.050 -0.936 1.00 93.19 91 ASN A C 1
ATOM 745 O O . ASN A 1 91 ? -2.435 0.951 -0.486 1.00 93.19 91 ASN A O 1
ATOM 749 N N . LEU A 1 92 ? -1.070 2.226 -1.732 1.00 93.00 92 LEU A N 1
ATOM 750 C CA . LEU A 1 92 ? -0.171 1.151 -2.161 1.00 93.00 92 LEU A CA 1
ATOM 751 C C . LEU A 1 92 ? 0.605 0.528 -0.990 1.00 93.00 92 LEU A C 1
ATOM 753 O O . LEU A 1 92 ? 0.781 -0.687 -0.956 1.00 93.00 92 LEU A O 1
ATOM 757 N N . ILE A 1 93 ? 1.081 1.333 -0.033 1.00 92.75 93 ILE A N 1
ATOM 758 C CA . ILE A 1 93 ? 1.734 0.837 1.191 1.00 92.75 93 ILE A CA 1
ATOM 759 C C . ILE A 1 93 ? 0.757 -0.038 1.982 1.00 92.75 93 ILE A C 1
ATOM 761 O O . ILE A 1 93 ? 1.098 -1.161 2.353 1.00 92.75 93 ILE A O 1
ATOM 765 N N . GLY A 1 94 ? -0.466 0.456 2.207 1.00 93.75 94 GLY A N 1
ATOM 766 C CA . 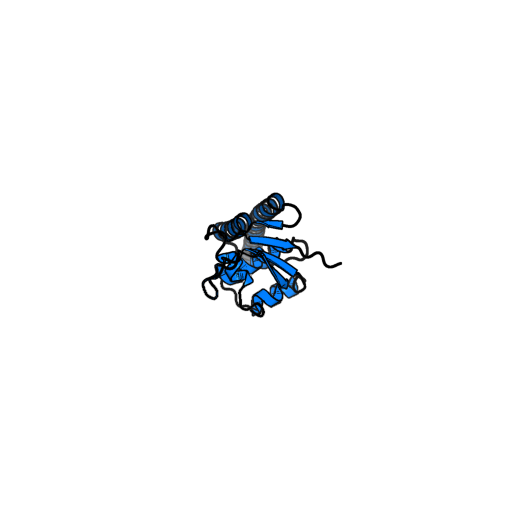GLY A 1 94 ? -1.512 -0.299 2.895 1.00 93.75 94 GLY A CA 1
ATOM 767 C C . GLY A 1 94 ? -1.871 -1.589 2.158 1.00 93.75 94 GLY A C 1
ATOM 768 O O . GLY A 1 94 ? -1.981 -2.644 2.776 1.00 93.75 94 GLY A O 1
ATOM 769 N N . LEU A 1 95 ? -1.982 -1.523 0.832 1.00 94.31 95 LEU A N 1
ATOM 770 C CA . LEU A 1 95 ? -2.290 -2.667 -0.017 1.00 94.31 95 LEU A CA 1
ATOM 771 C C . LEU A 1 95 ? -1.225 -3.765 0.078 1.00 94.31 95 LEU A C 1
ATOM 773 O O . LEU A 1 95 ? -1.551 -4.918 0.356 1.00 94.31 95 LEU A O 1
ATOM 777 N N . HIS A 1 96 ? 0.045 -3.400 -0.101 1.00 92.94 96 HIS A N 1
ATOM 778 C CA . HIS A 1 96 ? 1.172 -4.325 0.006 1.00 92.94 96 HIS A CA 1
ATOM 779 C C . HIS A 1 96 ? 1.222 -4.953 1.402 1.00 92.94 96 HIS A C 1
ATOM 781 O O . HIS A 1 96 ? 1.361 -6.167 1.538 1.00 92.94 96 HIS A O 1
ATOM 787 N N . TYR A 1 97 ? 1.028 -4.154 2.453 1.00 94.00 97 TYR A N 1
ATOM 788 C CA . TYR A 1 97 ? 0.979 -4.666 3.818 1.00 94.00 97 TYR A CA 1
ATOM 789 C C . TYR A 1 97 ? -0.133 -5.715 4.010 1.00 94.00 97 TYR A C 1
ATOM 791 O O . TYR A 1 97 ? 0.113 -6.773 4.593 1.00 94.00 97 TYR A O 1
ATOM 799 N N . CYS A 1 98 ? -1.331 -5.476 3.468 1.00 94.25 98 CYS A N 1
ATOM 800 C CA . CYS A 1 98 ? -2.437 -6.436 3.510 1.00 94.25 98 CYS A CA 1
ATOM 801 C C . CYS A 1 98 ? -2.122 -7.745 2.778 1.00 94.25 98 CYS A C 1
ATOM 803 O O . CYS A 1 98 ? -2.391 -8.813 3.325 1.00 94.25 98 CYS A O 1
ATOM 805 N N . LEU A 1 99 ? -1.560 -7.665 1.569 1.00 91.69 99 LEU A N 1
ATOM 806 C CA . LEU A 1 99 ? -1.264 -8.837 0.741 1.00 91.69 99 LEU A CA 1
ATOM 807 C C . LEU A 1 99 ? -0.119 -9.674 1.327 1.00 91.69 99 LEU A C 1
ATOM 809 O O . LEU A 1 99 ? -0.276 -10.875 1.527 1.00 91.69 99 LEU A O 1
ATOM 813 N N . ASN A 1 100 ? 1.009 -9.045 1.663 1.00 89.31 100 ASN A N 1
ATOM 814 C CA . ASN A 1 100 ? 2.257 -9.788 1.876 1.00 89.31 100 ASN A CA 1
ATOM 815 C C . ASN A 1 100 ? 2.608 -9.958 3.359 1.00 89.31 100 ASN A C 1
ATOM 817 O O . ASN A 1 100 ? 3.306 -10.901 3.725 1.00 89.31 100 ASN A O 1
ATOM 821 N N . ILE A 1 101 ? 2.129 -9.066 4.236 1.00 90.94 101 ILE A N 1
ATOM 822 C CA . ILE A 1 101 ? 2.393 -9.158 5.680 1.00 90.94 101 ILE A CA 1
ATOM 823 C C . ILE A 1 101 ? 1.216 -9.798 6.409 1.00 90.94 101 ILE A C 1
ATOM 825 O O . ILE A 1 101 ? 1.418 -10.731 7.185 1.00 90.94 101 ILE A O 1
ATOM 829 N N . LEU A 1 102 ? -0.002 -9.310 6.163 1.00 92.12 102 LEU A N 1
ATOM 830 C CA . LEU A 1 102 ? -1.209 -9.837 6.803 1.00 92.12 102 LEU A CA 1
ATOM 831 C C . LEU A 1 102 ? -1.801 -11.055 6.082 1.00 92.12 102 LEU A C 1
ATOM 833 O O . LEU A 1 102 ? -2.606 -11.756 6.689 1.00 92.12 102 LEU A O 1
ATOM 837 N N . GLN A 1 103 ? -1.414 -11.307 4.824 1.00 92.56 103 GLN A N 1
ATOM 838 C CA . GLN A 1 103 ? -1.932 -12.411 4.000 1.00 92.56 103 GLN A CA 1
ATOM 839 C C . GLN A 1 103 ? -3.466 -12.414 3.916 1.00 92.56 103 GLN A C 1
ATOM 841 O O . GLN A 1 103 ? -4.124 -13.453 3.983 1.00 92.56 103 GLN A O 1
ATOM 846 N N . VAL A 1 104 ? -4.053 -11.220 3.798 1.00 93.31 104 VAL A N 1
ATOM 847 C CA . VAL A 1 104 ? -5.504 -11.059 3.682 1.00 93.31 104 VAL A CA 1
ATOM 848 C C . VAL A 1 104 ? -5.953 -11.582 2.312 1.00 93.31 104 VAL A C 1
ATOM 850 O O . VAL A 1 104 ? -5.327 -11.253 1.304 1.00 93.31 104 VAL A O 1
ATOM 853 N N . PRO A 1 105 ? -7.053 -12.353 2.235 1.00 92.00 105 PRO A N 1
ATOM 854 C CA . PRO A 1 105 ? -7.580 -12.824 0.962 1.00 92.00 105 PRO A CA 1
ATOM 855 C C . PRO A 1 105 ? -7.898 -11.682 -0.008 1.00 92.00 105 PRO A C 1
ATOM 857 O O . PRO A 1 105 ? -8.507 -10.681 0.379 1.00 92.00 105 PRO A O 1
ATOM 860 N N . ALA A 1 106 ? -7.566 -11.879 -1.286 1.00 89.56 106 ALA A N 1
ATOM 861 C CA . ALA A 1 106 ? -7.757 -10.892 -2.350 1.00 89.56 106 ALA A CA 1
ATOM 862 C C . ALA A 1 106 ? -9.182 -10.309 -2.378 1.00 89.56 106 ALA A C 1
ATOM 864 O O . ALA A 1 106 ? -9.344 -9.094 -2.417 1.00 89.56 106 ALA A O 1
ATOM 865 N N . PHE A 1 107 ? -10.217 -11.148 -2.232 1.00 90.31 107 PHE A N 1
ATOM 866 C CA . PHE A 1 107 ? -11.613 -10.692 -2.252 1.00 90.31 107 PHE A CA 1
ATOM 867 C C . PHE A 1 107 ? -11.935 -9.662 -1.152 1.00 90.31 107 PHE A C 1
ATOM 869 O O . PHE A 1 107 ? -12.651 -8.696 -1.406 1.00 90.31 107 PHE A O 1
ATOM 876 N N . CYS A 1 108 ? -11.386 -9.819 0.061 1.00 92.19 108 CYS A N 1
ATOM 877 C CA . CYS A 1 108 ? -11.585 -8.854 1.146 1.00 92.19 108 CYS A CA 1
ATOM 878 C C . CYS A 1 108 ? -10.939 -7.508 0.813 1.00 92.19 108 CYS A C 1
ATOM 880 O O . CYS A 1 108 ? -11.483 -6.450 1.136 1.00 92.19 108 CYS A O 1
ATOM 882 N N . ILE A 1 109 ? -9.770 -7.553 0.177 1.00 92.62 109 ILE A N 1
ATOM 883 C CA . ILE A 1 109 ? -9.019 -6.367 -0.217 1.00 92.62 109 ILE A CA 1
ATOM 884 C C . ILE A 1 109 ? -9.745 -5.649 -1.356 1.00 92.62 109 ILE A C 1
ATOM 886 O O . ILE A 1 109 ? -9.935 -4.440 -1.263 1.00 92.62 109 ILE A O 1
ATOM 890 N N . THR A 1 110 ? -10.229 -6.366 -2.374 1.00 92.25 110 THR A N 1
ATOM 891 C CA . THR A 1 110 ? -11.023 -5.790 -3.471 1.00 92.25 110 THR A CA 1
ATOM 892 C C . THR A 1 110 ? -12.255 -5.054 -2.943 1.00 92.25 110 THR A C 1
ATOM 894 O O . THR A 1 110 ? -12.505 -3.911 -3.325 1.00 92.25 110 THR A O 1
ATOM 897 N N . GLU A 1 111 ? -12.988 -5.647 -1.997 1.00 92.81 111 GLU A N 1
ATOM 898 C CA . GLU A 1 111 ? -14.133 -4.986 -1.360 1.00 92.81 111 GLU A CA 1
ATOM 899 C C . GLU A 1 111 ? -13.717 -3.749 -0.548 1.00 92.81 111 GLU A C 1
ATOM 901 O O . GLU A 1 111 ? -14.400 -2.722 -0.574 1.00 92.81 111 GLU A O 1
ATOM 906 N N . ALA A 1 112 ? -12.560 -3.785 0.119 1.00 92.62 112 ALA A N 1
ATOM 907 C CA . ALA A 1 112 ? -12.007 -2.610 0.788 1.00 92.62 112 ALA A CA 1
ATOM 908 C C . ALA A 1 112 ? -11.619 -1.493 -0.200 1.00 92.62 112 ALA A C 1
ATOM 910 O O . ALA A 1 112 ? -11.904 -0.326 0.076 1.00 92.62 112 ALA A O 1
ATOM 911 N N . LEU A 1 113 ? -11.035 -1.825 -1.357 1.00 92.81 113 LEU A N 1
ATOM 912 C CA . LEU A 1 113 ? -10.709 -0.857 -2.412 1.00 92.81 113 LEU A CA 1
ATOM 913 C C . LEU A 1 113 ? -11.975 -0.216 -3.001 1.00 92.81 113 LEU A C 1
ATOM 915 O O . LEU A 1 113 ? -12.015 1.006 -3.188 1.00 92.81 113 LEU A O 1
ATOM 919 N N . ARG A 1 114 ? -13.024 -1.016 -3.238 1.00 92.25 114 ARG A N 1
ATOM 920 C CA . ARG A 1 114 ? -14.344 -0.550 -3.701 1.00 92.25 114 ARG A CA 1
ATOM 921 C C . ARG A 1 114 ? -15.005 0.365 -2.682 1.00 92.25 114 ARG A C 1
ATOM 923 O O . ARG A 1 114 ? -15.398 1.479 -3.025 1.00 92.25 114 ARG A O 1
ATOM 930 N N . GLY A 1 115 ? -15.051 -0.050 -1.416 1.00 89.44 115 GLY A N 1
ATOM 931 C CA . GLY A 1 115 ? -15.577 0.767 -0.320 1.00 89.44 115 GLY A CA 1
ATOM 932 C C . GLY A 1 115 ? -14.806 2.078 -0.133 1.00 89.44 115 GLY A C 1
ATOM 933 O O . GLY A 1 115 ? -15.402 3.114 0.163 1.00 89.44 115 GLY A O 1
ATOM 934 N N . GLY A 1 116 ? -13.492 2.055 -0.368 1.00 88.06 116 GLY A N 1
ATOM 935 C CA . GLY A 1 116 ? -12.619 3.226 -0.338 1.00 88.06 116 GLY A CA 1
ATOM 936 C C . GLY A 1 116 ? -12.695 4.125 -1.576 1.00 88.06 116 GLY A C 1
ATOM 937 O O . GLY A 1 116 ? -12.150 5.228 -1.523 1.00 88.06 116 GLY A O 1
ATOM 938 N N . LYS A 1 117 ? -13.360 3.690 -2.661 1.00 91.19 117 LYS A N 1
ATOM 939 C CA . LYS A 1 117 ? -13.398 4.348 -3.985 1.00 91.19 117 LYS A CA 1
ATOM 940 C C . LYS A 1 117 ? -12.002 4.627 -4.556 1.00 91.19 117 LYS A C 1
ATOM 942 O O . LYS A 1 117 ? -11.724 5.717 -5.056 1.00 91.19 117 LYS A O 1
ATOM 947 N N . ILE A 1 118 ? -11.106 3.649 -4.427 1.00 90.88 118 ILE A N 1
ATOM 948 C CA . ILE A 1 118 ? -9.699 3.753 -4.850 1.00 90.88 118 ILE A CA 1
ATOM 949 C C . ILE A 1 118 ? -9.275 2.691 -5.872 1.00 90.88 118 ILE A C 1
ATOM 951 O O . ILE A 1 118 ? -8.092 2.586 -6.173 1.00 90.88 118 ILE A O 1
ATOM 955 N N . VAL A 1 119 ? -10.230 1.935 -6.414 1.00 88.75 119 VAL A N 1
ATOM 956 C CA . VAL A 1 119 ? -10.009 0.860 -7.398 1.00 88.75 119 VAL A CA 1
ATOM 957 C C . VAL A 1 119 ? -9.268 1.377 -8.639 1.00 88.75 119 VAL A C 1
ATOM 959 O O . VAL A 1 119 ? -8.208 0.866 -8.987 1.00 88.75 119 VAL A O 1
ATOM 962 N N . ASP A 1 120 ? -9.745 2.484 -9.215 1.00 87.88 120 ASP A N 1
ATOM 963 C CA . ASP A 1 120 ? -9.221 3.054 -10.467 1.00 87.88 120 ASP A CA 1
ATOM 964 C C . ASP A 1 120 ? -7.910 3.843 -10.302 1.00 87.88 120 ASP A C 1
ATOM 966 O O . ASP A 1 120 ? -7.439 4.513 -11.228 1.00 87.88 120 ASP A O 1
ATOM 970 N N . ARG A 1 121 ? -7.310 3.826 -9.108 1.00 89.06 121 ARG A N 1
ATOM 971 C CA . ARG A 1 121 ? -6.068 4.558 -8.863 1.00 89.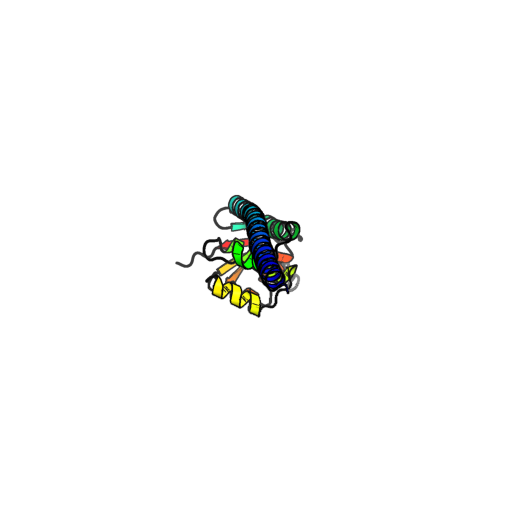06 121 ARG A CA 1
ATOM 972 C C . ARG A 1 121 ? -4.882 3.810 -9.439 1.00 89.06 121 ARG A C 1
ATOM 974 O O . ARG A 1 121 ? -4.747 2.605 -9.255 1.00 89.06 121 ARG A O 1
ATOM 981 N N . ARG A 1 122 ? -3.986 4.561 -10.080 1.00 90.25 122 ARG A N 1
ATOM 982 C CA . ARG A 1 122 ? -2.779 4.027 -10.710 1.00 90.25 122 ARG A CA 1
ATOM 983 C C . ARG A 1 122 ? -1.514 4.484 -10.018 1.00 90.25 122 ARG A C 1
ATOM 985 O O . ARG A 1 122 ? -1.379 5.645 -9.630 1.00 90.25 122 ARG A O 1
ATOM 992 N N . VAL A 1 123 ? -0.559 3.569 -9.968 1.00 89.00 123 VAL A N 1
ATOM 993 C CA . VAL A 1 123 ? 0.819 3.831 -9.561 1.00 89.00 123 VAL A CA 1
ATOM 994 C C . VAL A 1 123 ? 1.751 3.382 -10.667 1.00 89.00 123 VAL A C 1
ATOM 996 O O . VAL A 1 123 ? 1.533 2.348 -11.296 1.00 89.00 123 VAL A O 1
ATOM 999 N N . CYS A 1 124 ? 2.802 4.157 -10.905 1.00 88.69 124 CYS A N 1
ATOM 1000 C CA . CYS A 1 124 ? 3.904 3.710 -11.741 1.00 88.69 124 CYS A CA 1
ATOM 1001 C C . CYS A 1 124 ? 5.088 3.366 -10.854 1.00 88.69 124 CYS A C 1
ATOM 1003 O O . CYS A 1 124 ? 5.447 4.119 -9.951 1.00 88.69 124 CYS A O 1
ATOM 1005 N N . VAL A 1 125 ? 5.733 2.251 -11.152 1.00 87.19 125 VAL A N 1
ATOM 1006 C CA . VAL A 1 125 ? 6.990 1.858 -10.534 1.00 87.19 125 VAL A CA 1
ATOM 1007 C C . VAL A 1 125 ? 8.045 1.866 -11.622 1.00 87.19 125 VAL A C 1
ATOM 1009 O O . VAL A 1 125 ? 7.866 1.274 -12.685 1.00 87.19 125 VAL A O 1
ATOM 1012 N N . LYS A 1 126 ? 9.149 2.568 -11.382 1.00 86.25 126 LYS A N 1
ATOM 1013 C CA . LYS A 1 126 ? 10.321 2.565 -12.258 1.00 86.25 126 LYS A CA 1
ATOM 1014 C C . LYS A 1 126 ? 11.471 1.956 -11.505 1.00 86.25 126 LY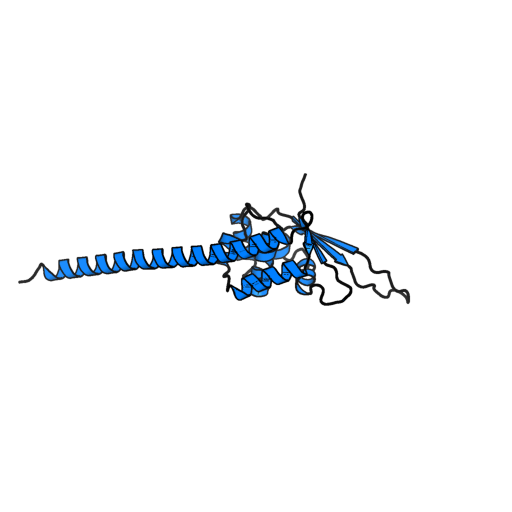S A C 1
ATOM 1016 O O . LYS A 1 126 ? 11.798 2.398 -10.409 1.00 86.25 126 LYS A O 1
ATOM 1021 N N . TRP A 1 127 ? 12.108 0.981 -12.123 1.00 85.31 127 TRP A N 1
ATOM 1022 C CA . TRP A 1 127 ? 13.278 0.323 -11.583 1.00 85.31 127 TRP A CA 1
ATOM 1023 C C . TRP A 1 127 ? 14.310 0.082 -12.666 1.00 85.31 127 TRP A C 1
ATOM 1025 O O . TRP A 1 127 ? 14.026 0.085 -13.862 1.00 85.31 127 TRP A O 1
ATOM 1035 N N . ARG A 1 128 ? 15.550 -0.119 -12.247 1.00 78.38 128 ARG A N 1
ATOM 1036 C CA . ARG A 1 128 ? 16.625 -0.496 -13.157 1.00 78.38 128 ARG A CA 1
ATOM 1037 C C . ARG A 1 128 ? 16.685 -2.016 -13.237 1.00 78.38 128 ARG A C 1
ATOM 1039 O O . ARG A 1 128 ? 16.750 -2.685 -12.209 1.00 78.38 128 ARG A O 1
ATOM 1046 N N . ARG A 1 129 ? 16.637 -2.567 -14.452 1.00 72.00 129 ARG A N 1
ATOM 1047 C CA . ARG A 1 129 ? 16.850 -4.004 -14.657 1.00 72.00 129 ARG A CA 1
ATOM 1048 C C . ARG A 1 129 ? 18.355 -4.277 -14.662 1.00 72.00 129 ARG A C 1
ATOM 1050 O O . ARG A 1 129 ? 19.087 -3.526 -15.314 1.00 72.00 129 ARG A O 1
ATOM 1057 N N . PRO A 1 130 ? 18.824 -5.334 -13.978 1.00 65.62 130 PRO A N 1
ATOM 1058 C CA . PRO A 1 130 ? 20.203 -5.763 -14.138 1.00 65.62 130 PRO A CA 1
ATOM 1059 C C . PRO A 1 130 ? 20.437 -6.125 -15.609 1.00 65.62 130 PRO A C 1
ATOM 1061 O O . PRO A 1 130 ? 19.590 -6.768 -16.241 1.00 65.62 130 PRO A O 1
ATOM 1064 N N . GLY A 1 131 ? 21.562 -5.679 -16.165 1.00 63.59 131 GLY A N 1
ATOM 1065 C CA . GLY A 1 131 ? 21.981 -6.040 -17.510 1.00 63.59 131 GLY A CA 1
ATOM 1066 C C . GLY A 1 131 ? 22.003 -7.555 -17.672 1.00 63.59 131 GLY A C 1
ATOM 1067 O O . GLY A 1 131 ? 22.555 -8.275 -16.838 1.00 63.59 131 GLY A O 1
ATOM 1068 N N . ARG A 1 132 ? 21.370 -8.050 -18.736 1.00 68.44 132 ARG A N 1
ATOM 1069 C CA . ARG A 1 132 ? 21.415 -9.471 -19.088 1.00 68.44 132 ARG A CA 1
ATOM 1070 C C . ARG A 1 132 ? 22.565 -9.710 -20.049 1.00 68.44 132 ARG A C 1
ATOM 1072 O O . ARG A 1 132 ? 22.870 -8.866 -20.891 1.00 68.44 132 ARG A O 1
ATOM 1079 N N . TRP A 1 133 ? 23.175 -10.878 -19.942 1.00 67.81 133 TRP A N 1
ATOM 1080 C CA . TRP A 1 133 ? 24.048 -11.368 -20.995 1.00 67.81 133 TRP A CA 1
ATOM 1081 C C . TRP A 1 133 ? 23.177 -11.930 -22.109 1.00 67.81 133 TRP A C 1
ATOM 1083 O O . TRP A 1 133 ? 22.315 -12.772 -21.860 1.00 67.81 133 TRP A O 1
ATOM 1093 N N . PHE A 1 134 ? 23.382 -11.444 -23.325 1.00 67.12 134 PHE A N 1
ATOM 1094 C CA . PHE A 1 134 ? 22.729 -11.980 -24.507 1.00 67.12 134 PHE A CA 1
ATOM 1095 C C . PHE A 1 134 ? 23.769 -12.145 -25.606 1.00 67.12 134 PHE A C 1
ATOM 1097 O O . PHE A 1 134 ? 24.441 -11.186 -25.981 1.00 67.12 134 PHE A O 1
ATOM 1104 N N . ASN A 1 135 ? 23.924 -13.378 -26.085 1.00 74.62 135 ASN A N 1
ATOM 1105 C CA . ASN A 1 135 ? 24.867 -13.736 -27.143 1.00 74.62 135 ASN A CA 1
ATOM 1106 C C . ASN A 1 135 ? 26.311 -13.230 -26.909 1.00 74.62 135 ASN A C 1
ATOM 1108 O O . ASN A 1 135 ? 26.936 -12.675 -27.805 1.00 74.62 135 ASN A O 1
ATOM 1112 N N . GLY A 1 136 ? 26.821 -13.346 -25.677 1.00 78.94 136 GLY A N 1
ATOM 1113 C CA . GLY A 1 136 ? 28.174 -12.894 -25.313 1.00 78.94 136 GLY A CA 1
ATOM 1114 C C . GLY A 1 136 ? 28.331 -11.383 -25.087 1.00 78.94 136 GLY A C 1
ATOM 1115 O O . GLY A 1 136 ? 29.373 -10.953 -24.600 1.00 78.94 136 GLY A O 1
ATOM 1116 N N . PHE A 1 137 ? 27.299 -10.575 -25.348 1.00 68.25 137 PHE A N 1
ATOM 1117 C CA . PHE A 1 137 ? 27.297 -9.141 -25.063 1.00 68.25 137 PHE A CA 1
ATOM 1118 C C . PHE A 1 137 ? 26.556 -8.844 -23.756 1.00 68.25 137 PHE A C 1
ATOM 1120 O O . PHE A 1 137 ? 25.468 -9.368 -23.498 1.00 68.25 137 PHE A O 1
ATOM 1127 N N . ARG A 1 138 ? 27.121 -7.955 -22.930 1.00 66.88 138 ARG A N 1
ATOM 1128 C CA . ARG A 1 138 ? 26.414 -7.407 -21.769 1.00 66.88 138 ARG A CA 1
ATOM 1129 C C . ARG A 1 138 ? 25.434 -6.342 -22.257 1.00 66.88 138 ARG A C 1
ATOM 1131 O O . ARG A 1 138 ? 25.849 -5.250 -22.643 1.00 66.88 138 ARG A O 1
ATOM 1138 N N . ILE A 1 139 ? 24.136 -6.644 -22.227 1.00 69.25 139 ILE A N 1
ATOM 1139 C CA . ILE A 1 139 ? 23.098 -5.640 -22.471 1.00 69.25 139 ILE A CA 1
ATOM 1140 C C . ILE A 1 139 ? 23.210 -4.594 -21.362 1.00 69.25 139 ILE A C 1
ATOM 1142 O O . ILE A 1 139 ? 23.226 -4.932 -20.175 1.00 69.25 139 ILE A O 1
ATOM 1146 N N . ARG A 1 140 ? 23.325 -3.322 -21.757 1.00 61.66 140 ARG A N 1
ATOM 1147 C CA . ARG A 1 140 ? 23.438 -2.196 -20.826 1.00 61.66 140 ARG A CA 1
ATOM 1148 C C . ARG A 1 140 ? 22.207 -2.149 -19.924 1.00 61.66 140 ARG A C 1
ATOM 1150 O O . ARG A 1 140 ? 21.092 -2.379 -20.388 1.00 61.66 140 ARG A O 1
ATOM 1157 N N . ASP A 1 141 ? 22.410 -1.827 -18.651 1.00 67.75 141 ASP A N 1
ATOM 1158 C CA . ASP A 1 141 ? 21.298 -1.706 -17.713 1.00 67.75 141 ASP A CA 1
ATOM 1159 C C . ASP A 1 141 ? 20.302 -0.647 -18.216 1.00 67.75 141 ASP A C 1
ATOM 1161 O O . ASP A 1 141 ? 20.663 0.516 -18.424 1.00 67.75 141 ASP A O 1
ATOM 1165 N N . GLY A 1 142 ? 19.052 -1.059 -18.417 1.00 71.56 142 GLY A N 1
ATOM 1166 C CA . GLY A 1 142 ? 17.954 -0.187 -18.818 1.00 71.56 142 GLY A CA 1
ATOM 1167 C C . GLY A 1 142 ? 17.066 0.172 -17.632 1.00 71.56 142 GLY A C 1
ATOM 1168 O O . GLY A 1 142 ? 16.916 -0.610 -16.686 1.00 71.56 142 GLY A O 1
ATOM 1169 N N . TYR A 1 143 ? 16.441 1.347 -17.695 1.00 77.69 143 TYR A N 1
ATOM 1170 C CA . TYR A 1 143 ? 15.302 1.647 -16.834 1.00 77.69 143 TYR A CA 1
ATOM 1171 C C . TYR A 1 143 ? 14.058 0.988 -17.414 1.00 77.69 143 TYR A C 1
ATOM 1173 O O . TYR A 1 143 ? 13.773 1.107 -18.602 1.00 77.69 143 TYR A O 1
ATOM 1181 N N . HIS A 1 144 ? 13.328 0.298 -16.556 1.00 83.62 144 HIS A N 1
ATOM 1182 C CA . HIS A 1 144 ? 12.018 -0.241 -16.840 1.00 83.62 144 HIS A CA 1
ATOM 1183 C C . HIS A 1 144 ? 10.999 0.517 -15.993 1.00 83.62 144 HIS A C 1
ATOM 1185 O O . HIS A 1 144 ? 11.284 0.869 -14.848 1.00 83.62 144 HIS A O 1
ATOM 1191 N N . SER A 1 145 ? 9.835 0.799 -16.560 1.00 85.75 145 SER A N 1
ATOM 1192 C CA . SER A 1 145 ? 8.726 1.427 -15.853 1.00 85.75 145 SER A CA 1
ATOM 1193 C C . SER A 1 145 ? 7.446 0.689 -16.183 1.00 85.75 145 SER A C 1
ATOM 1195 O O . SER A 1 145 ? 7.180 0.437 -17.358 1.00 85.75 145 SER A O 1
ATOM 1197 N N . ARG A 1 146 ? 6.654 0.392 -15.160 1.00 87.06 146 ARG A N 1
ATOM 1198 C CA . ARG A 1 146 ? 5.354 -0.257 -15.292 1.00 87.06 146 ARG A CA 1
ATOM 1199 C C . ARG A 1 146 ? 4.331 0.519 -14.483 1.00 87.06 146 ARG A C 1
ATOM 1201 O O . ARG A 1 146 ? 4.616 0.904 -13.353 1.00 87.06 146 ARG A O 1
ATOM 1208 N N . CYS A 1 147 ? 3.171 0.759 -15.077 1.00 89.06 147 CYS A N 1
ATOM 1209 C CA . CYS A 1 147 ? 2.051 1.415 -14.421 1.00 89.06 147 CYS A CA 1
ATOM 1210 C C . CYS A 1 147 ? 0.923 0.404 -14.275 1.00 89.06 147 CYS A C 1
ATOM 1212 O O . CYS A 1 147 ? 0.623 -0.306 -15.231 1.00 89.06 147 CYS A O 1
ATOM 1214 N N . VAL A 1 148 ? 0.349 0.330 -13.082 1.00 89.88 148 VAL A N 1
ATOM 1215 C CA . VAL A 1 148 ? -0.654 -0.669 -12.698 1.00 89.88 148 VAL A CA 1
ATOM 1216 C C . VAL A 1 148 ? -1.759 0.004 -11.902 1.00 89.88 148 VAL A C 1
ATOM 1218 O O . VAL A 1 148 ? -1.501 0.988 -11.191 1.00 89.88 148 VAL A O 1
ATOM 1221 N N . TYR A 1 149 ? -2.983 -0.498 -12.031 1.00 91.06 149 TYR A N 1
ATOM 1222 C CA . TYR A 1 149 ? -4.066 -0.120 -11.134 1.00 91.06 149 TYR A CA 1
ATOM 1223 C C . TYR A 1 149 ? -3.905 -0.838 -9.791 1.00 91.06 149 TYR A C 1
ATOM 1225 O O . TYR A 1 149 ? -3.280 -1.895 -9.699 1.00 91.06 149 TYR A O 1
ATOM 1233 N N . LEU A 1 150 ? -4.456 -0.258 -8.721 1.00 90.69 150 LEU A N 1
ATOM 1234 C CA . LEU A 1 150 ? -4.450 -0.918 -7.412 1.00 90.69 150 LEU A CA 1
ATOM 1235 C C . LEU A 1 150 ? -5.249 -2.229 -7.423 1.00 90.69 150 LEU A C 1
ATOM 1237 O O . LEU A 1 150 ? -4.930 -3.125 -6.648 1.00 90.69 150 LEU A O 1
ATOM 1241 N N . GLU A 1 151 ? -6.265 -2.345 -8.281 1.00 90.94 151 GLU A N 1
ATOM 1242 C CA . GLU A 1 151 ? -7.032 -3.584 -8.457 1.00 90.94 151 GLU A CA 1
ATOM 1243 C C . GLU A 1 151 ? -6.197 -4.696 -9.105 1.00 90.94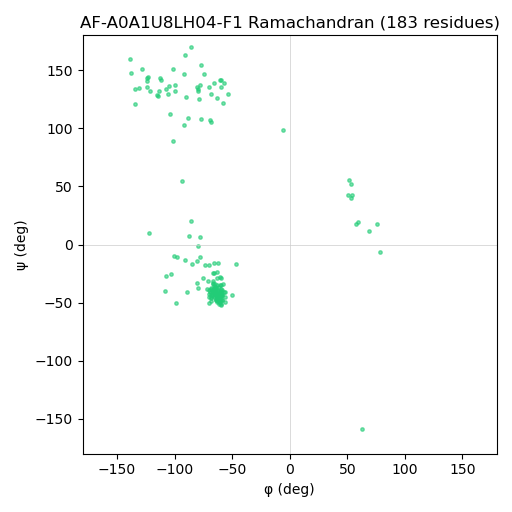 151 GLU A C 1
ATOM 1245 O O . GLU A 1 151 ? -6.175 -5.805 -8.573 1.00 90.94 151 GLU A O 1
ATOM 1250 N N . ASP A 1 152 ? -5.436 -4.385 -10.160 1.00 89.88 152 ASP A N 1
ATOM 1251 C CA . ASP A 1 152 ? -4.586 -5.350 -10.880 1.00 89.88 152 ASP A CA 1
ATOM 1252 C C . ASP A 1 152 ? -3.559 -6.025 -9.957 1.00 89.88 152 ASP A C 1
ATOM 1254 O O . ASP A 1 152 ? -3.227 -7.200 -10.109 1.00 89.88 152 ASP A O 1
ATOM 1258 N N . LEU A 1 153 ? -3.069 -5.275 -8.962 1.00 88.69 153 LEU A N 1
ATOM 1259 C CA . LEU A 1 153 ? -2.140 -5.766 -7.940 1.00 88.69 153 LEU A CA 1
ATOM 1260 C C . LEU A 1 153 ? -2.772 -6.807 -7.003 1.00 88.69 153 LEU A C 1
ATOM 1262 O O . LEU A 1 153 ? -2.057 -7.596 -6.391 1.00 88.69 153 LEU A O 1
ATOM 1266 N N . VAL A 1 154 ? -4.098 -6.787 -6.852 1.00 88.50 154 VAL A N 1
ATOM 1267 C CA . VAL A 1 154 ? -4.856 -7.742 -6.029 1.00 88.50 154 VAL A CA 1
ATOM 1268 C C . VAL A 1 154 ? -5.264 -8.958 -6.843 1.00 88.50 154 VAL A C 1
ATOM 1270 O O . VAL A 1 154 ? -5.212 -10.078 -6.336 1.00 88.50 154 VAL A O 1
ATOM 1273 N N . THR A 1 155 ? -5.688 -8.744 -8.088 1.00 83.94 155 THR A N 1
ATOM 1274 C CA . THR A 1 155 ? -6.096 -9.821 -8.999 1.00 83.94 155 THR A CA 1
ATOM 1275 C C . THR A 1 155 ? -4.902 -10.610 -9.529 1.00 83.94 155 THR A C 1
ATOM 1277 O O . THR A 1 155 ? -5.074 -11.744 -9.971 1.00 83.94 155 THR A O 1
ATOM 1280 N N . GLY A 1 156 ? -3.692 -10.050 -9.434 1.00 78.12 156 GLY A N 1
ATOM 1281 C CA . GLY A 1 156 ? -2.470 -10.675 -9.930 1.00 78.12 156 GLY A CA 1
ATOM 1282 C C . GLY A 1 156 ? -2.347 -10.598 -11.450 1.00 78.12 156 GLY A C 1
ATOM 1283 O O . GLY A 1 156 ? -1.543 -11.321 -12.032 1.00 78.12 156 GLY A O 1
ATOM 1284 N N . GLU A 1 157 ? -3.111 -9.713 -12.097 1.00 77.12 157 GLU A N 1
ATOM 1285 C CA . GLU A 1 157 ? -3.020 -9.450 -13.539 1.00 77.12 157 GLU A CA 1
ATOM 1286 C C . GLU A 1 157 ? -1.645 -8.898 -13.948 1.00 77.12 157 GLU A C 1
ATOM 1288 O O . GLU A 1 157 ? -1.281 -8.919 -15.125 1.00 77.12 157 GLU A O 1
ATOM 1293 N N . ASP A 1 158 ? -0.846 -8.428 -12.984 1.00 71.12 158 ASP A N 1
ATOM 1294 C CA . ASP A 1 158 ? 0.512 -7.956 -13.222 1.00 71.12 158 ASP A CA 1
ATOM 1295 C C . ASP A 1 158 ? 1.605 -9.048 -13.158 1.00 71.12 158 ASP A C 1
ATOM 1297 O O . ASP A 1 158 ? 2.797 -8.719 -13.226 1.00 71.12 158 ASP A O 1
ATOM 1301 N N . ASP A 1 159 ? 1.226 -10.324 -13.042 1.00 73.62 159 ASP A N 1
ATOM 1302 C CA . ASP A 1 159 ? 2.105 -11.470 -12.747 1.00 73.62 159 ASP A CA 1
ATOM 1303 C C . ASP A 1 159 ? 2.895 -11.320 -11.425 1.00 73.62 159 ASP A C 1
ATOM 1305 O O . ASP A 1 159 ? 3.915 -11.980 -11.210 1.00 73.62 159 ASP A O 1
ATOM 1309 N N . GLY A 1 160 ? 2.477 -10.413 -10.536 1.00 77.56 160 GLY A N 1
ATOM 1310 C CA . GLY A 1 160 ? 3.173 -10.086 -9.293 1.00 77.56 160 GLY A CA 1
ATOM 1311 C C . GLY A 1 160 ? 4.513 -9.369 -9.488 1.00 77.56 160 GLY A C 1
ATOM 1312 O O . GLY A 1 160 ? 5.288 -9.260 -8.530 1.00 77.56 160 GLY A O 1
ATOM 1313 N N . GLU A 1 161 ? 4.836 -8.885 -10.697 1.00 83.56 161 GLU A N 1
ATOM 1314 C CA . GLU A 1 161 ? 6.136 -8.261 -10.991 1.00 83.56 161 GLU A CA 1
ATOM 1315 C C . GLU A 1 161 ? 6.359 -7.020 -10.119 1.00 83.56 161 GLU A C 1
ATOM 1317 O O . GLU A 1 161 ? 7.445 -6.853 -9.553 1.00 83.56 161 GLU A O 1
ATOM 1322 N N . VAL A 1 162 ? 5.345 -6.158 -9.978 1.00 85.88 162 VAL A N 1
ATOM 1323 C CA . VAL A 1 162 ? 5.487 -4.882 -9.266 1.00 85.88 162 VAL A CA 1
ATOM 1324 C C . VAL A 1 162 ? 5.686 -5.113 -7.774 1.00 85.88 162 VAL A C 1
ATOM 1326 O O . VAL A 1 162 ? 6.630 -4.566 -7.200 1.00 85.88 162 VAL A O 1
ATOM 1329 N N . LEU A 1 163 ? 4.853 -5.950 -7.149 1.00 85.88 163 LEU A N 1
ATOM 1330 C CA . LEU A 1 163 ? 4.997 -6.278 -5.728 1.00 85.88 163 LEU A CA 1
ATOM 1331 C C . LEU A 1 163 ? 6.343 -6.947 -5.455 1.00 85.88 163 LEU A C 1
ATOM 1333 O O . LEU A 1 163 ? 7.056 -6.511 -4.557 1.00 85.88 163 LEU A O 1
ATOM 1337 N N . THR A 1 164 ? 6.760 -7.895 -6.298 1.00 85.19 164 THR A N 1
ATOM 1338 C CA . THR A 1 164 ? 8.062 -8.565 -6.165 1.00 85.19 164 THR A CA 1
ATOM 1339 C C . THR A 1 164 ? 9.227 -7.571 -6.239 1.00 85.19 164 THR A C 1
ATOM 1341 O O . THR A 1 164 ? 10.203 -7.681 -5.496 1.00 85.19 164 THR A O 1
ATOM 1344 N N . VAL A 1 165 ? 9.160 -6.585 -7.139 1.00 85.44 165 VAL A N 1
ATOM 1345 C CA . VAL A 1 165 ? 10.175 -5.524 -7.263 1.00 85.44 165 VAL A CA 1
ATOM 1346 C C . VAL A 1 165 ? 10.206 -4.638 -6.017 1.00 85.44 165 VAL A C 1
ATOM 1348 O O . VAL A 1 165 ? 11.292 -4.292 -5.547 1.00 85.44 165 VAL A O 1
ATOM 1351 N N . LEU A 1 166 ? 9.040 -4.278 -5.478 1.00 86.19 166 LEU A N 1
ATOM 1352 C CA . LEU A 1 166 ? 8.930 -3.463 -4.268 1.00 86.19 166 LEU A CA 1
ATOM 1353 C C . LEU A 1 166 ? 9.438 -4.214 -3.031 1.00 86.19 166 LEU A C 1
ATOM 1355 O O . LEU A 1 166 ? 10.191 -3.635 -2.253 1.00 86.19 166 LEU A O 1
ATOM 1359 N N . GLU A 1 167 ? 9.090 -5.493 -2.883 1.00 83.88 167 GLU A N 1
ATOM 1360 C CA . GLU A 1 167 ? 9.547 -6.370 -1.798 1.00 83.88 167 GLU A CA 1
ATOM 1361 C C . GLU A 1 167 ? 11.058 -6.569 -1.805 1.00 83.88 167 GLU A C 1
ATOM 1363 O O . GLU A 1 167 ? 11.718 -6.431 -0.775 1.00 83.88 167 GLU A O 1
ATOM 1368 N N . ARG A 1 168 ? 11.619 -6.887 -2.979 1.00 77.88 168 ARG A N 1
ATOM 1369 C CA . ARG A 1 168 ? 13.062 -7.113 -3.137 1.00 77.88 168 ARG A CA 1
ATOM 1370 C C . ARG A 1 168 ? 13.875 -5.870 -2.825 1.00 77.88 168 ARG A C 1
ATOM 1372 O O . ARG A 1 168 ? 15.054 -5.994 -2.496 1.00 77.88 168 ARG A O 1
ATOM 1379 N N . GLY A 1 169 ? 13.276 -4.691 -2.932 1.00 69.56 169 GLY A N 1
ATOM 1380 C CA . GLY A 1 169 ? 13.915 -3.445 -2.562 1.00 69.56 169 GLY A CA 1
ATOM 1381 C C . GLY A 1 169 ? 15.160 -3.116 -3.388 1.00 69.56 169 GLY A C 1
ATOM 1382 O O . GLY A 1 169 ? 15.385 -3.630 -4.484 1.00 69.56 169 GLY A O 1
ATOM 1383 N N . ALA A 1 170 ? 16.009 -2.262 -2.815 1.00 56.62 170 ALA A N 1
ATOM 1384 C CA . ALA A 1 170 ? 17.328 -1.914 -3.349 1.00 56.62 170 ALA A CA 1
ATOM 1385 C C . ALA A 1 170 ? 18.434 -2.899 -2.910 1.00 56.62 170 ALA A C 1
ATOM 1387 O O . ALA A 1 170 ? 19.611 -2.549 -2.912 1.00 56.62 170 ALA A O 1
ATOM 1388 N N . THR A 1 171 ? 18.074 -4.119 -2.492 1.00 48.03 171 THR A N 1
ATOM 1389 C CA . THR A 1 171 ? 19.005 -5.086 -1.876 1.00 48.03 171 THR A CA 1
ATOM 1390 C C . THR A 1 171 ? 20.082 -5.582 -2.850 1.00 48.03 171 THR A C 1
ATOM 1392 O O . THR A 1 171 ? 21.119 -6.085 -2.429 1.00 48.03 171 THR A O 1
ATOM 1395 N N . CYS A 1 172 ? 19.887 -5.382 -4.156 1.00 46.00 172 CYS A N 1
ATOM 1396 C CA . CYS A 1 172 ? 20.967 -5.430 -5.136 1.00 46.00 172 CYS A CA 1
ATOM 1397 C C . CYS A 1 172 ? 21.411 -4.004 -5.473 1.00 46.00 172 CYS A C 1
ATOM 1399 O O . CYS A 1 172 ? 20.568 -3.189 -5.847 1.00 46.00 172 CYS A O 1
ATOM 1401 N N . GLU A 1 173 ? 22.726 -3.745 -5.470 1.00 50.47 173 GLU A N 1
ATOM 1402 C CA . GLU A 1 173 ? 23.381 -2.466 -5.829 1.00 50.47 173 GLU A CA 1
ATOM 1403 C C . GLU A 1 173 ? 22.864 -1.817 -7.135 1.00 50.47 173 GLU A C 1
ATOM 1405 O O . GLU A 1 173 ? 23.055 -0.626 -7.380 1.00 50.47 173 GLU A O 1
ATOM 1410 N N . PHE A 1 174 ? 22.168 -2.589 -7.974 1.00 50.31 174 PHE A N 1
ATOM 1411 C CA . PHE A 1 174 ? 21.659 -2.199 -9.282 1.00 50.31 174 PHE A CA 1
ATOM 1412 C C . PHE A 1 174 ? 20.177 -1.784 -9.311 1.00 50.31 174 PHE A C 1
ATOM 1414 O O . PHE A 1 174 ? 19.752 -1.245 -10.331 1.00 50.31 174 PHE A O 1
ATOM 1421 N N . LEU A 1 175 ? 19.382 -1.996 -8.251 1.00 59.41 175 LEU A N 1
ATOM 1422 C CA . LEU A 1 175 ? 17.931 -1.744 -8.265 1.00 59.41 175 LEU A CA 1
ATOM 1423 C C . LEU A 1 175 ? 17.579 -0.411 -7.576 1.00 59.41 175 LEU A C 1
ATOM 1425 O O . LEU A 1 175 ? 17.298 -0.347 -6.383 1.00 59.41 175 LEU A O 1
ATOM 1429 N N . ARG A 1 176 ? 17.562 0.693 -8.335 1.00 70.25 176 ARG A N 1
ATOM 1430 C CA . ARG A 1 176 ? 16.916 1.938 -7.878 1.00 70.25 176 ARG A CA 1
ATOM 1431 C C . ARG A 1 176 ? 15.454 1.908 -8.274 1.00 70.25 176 ARG A C 1
ATOM 1433 O O . ARG A 1 176 ? 15.168 2.043 -9.460 1.00 70.25 176 ARG A O 1
ATOM 1440 N N . VAL A 1 177 ? 14.570 1.744 -7.296 1.00 73.94 177 VAL A N 1
ATOM 1441 C CA . VAL A 1 177 ? 13.124 1.735 -7.510 1.00 73.94 177 VAL A CA 1
ATOM 1442 C C . VAL A 1 177 ? 12.510 3.038 -7.002 1.00 73.94 177 VAL A C 1
ATOM 1444 O O . VAL A 1 177 ? 12.774 3.467 -5.874 1.00 73.94 177 VAL A O 1
ATOM 1447 N N . GLN A 1 178 ? 11.710 3.667 -7.852 1.00 80.12 178 GLN A N 1
ATOM 1448 C CA . GLN 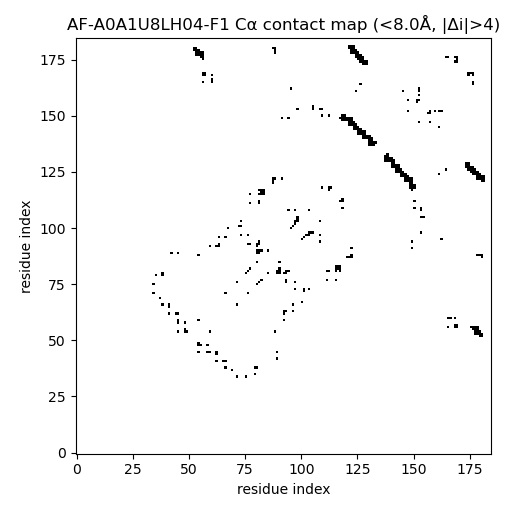A 1 178 ? 10.929 4.859 -7.555 1.00 80.12 178 GLN A CA 1
ATOM 1449 C C . GLN A 1 178 ? 9.465 4.567 -7.860 1.00 80.12 178 GLN A C 1
ATOM 1451 O O . GLN A 1 178 ? 9.155 3.972 -8.895 1.00 80.12 178 GLN A O 1
ATOM 1456 N N . VAL A 1 179 ? 8.589 4.979 -6.953 1.00 79.12 179 VAL A N 1
ATOM 1457 C CA . VAL A 1 179 ? 7.140 4.890 -7.123 1.00 79.12 179 VAL A CA 1
ATOM 1458 C C . VAL A 1 179 ? 6.612 6.292 -7.370 1.00 79.12 179 VAL A C 1
ATOM 1460 O O . VAL A 1 179 ? 7.001 7.204 -6.647 1.00 79.12 179 VAL A O 1
ATOM 1463 N N . PHE A 1 180 ? 5.750 6.461 -8.366 1.00 80.88 180 PHE A N 1
ATOM 1464 C CA . PHE A 1 180 ? 5.170 7.750 -8.741 1.00 80.88 180 PHE A CA 1
ATOM 1465 C C . PHE A 1 180 ? 3.655 7.656 -8.822 1.00 80.88 180 PHE A C 1
ATOM 1467 O O . PHE A 1 180 ? 3.094 6.612 -9.180 1.00 80.88 180 PHE A O 1
ATOM 1474 N N . VAL A 1 181 ? 3.013 8.785 -8.555 1.00 80.50 181 VAL A N 1
ATOM 1475 C CA . VAL A 1 181 ? 1.583 8.976 -8.779 1.00 80.50 181 VAL A CA 1
ATOM 1476 C C . VAL A 1 181 ? 1.329 9.269 -10.255 1.00 80.50 181 VAL A C 1
ATOM 1478 O O . VAL A 1 181 ? 2.010 10.096 -10.859 1.00 80.50 181 VAL A O 1
ATOM 1481 N N . VAL A 1 182 ? 0.330 8.608 -10.844 1.00 74.75 182 VAL A N 1
ATOM 1482 C CA . VAL A 1 182 ? -0.183 8.997 -12.162 1.00 74.75 182 VAL A CA 1
ATOM 1483 C C . VAL A 1 182 ? -1.334 9.962 -11.953 1.00 74.75 182 VAL A C 1
ATOM 1485 O O . VAL A 1 182 ? -2.449 9.545 -11.634 1.00 74.75 182 VAL A O 1
ATOM 1488 N N . ASN A 1 183 ? -1.075 11.248 -12.164 1.00 58.72 183 ASN A N 1
ATOM 1489 C CA . ASN A 1 183 ? -2.153 12.210 -12.335 1.00 58.72 183 ASN A CA 1
ATOM 1490 C C . ASN A 1 183 ? -2.805 11.891 -13.684 1.00 58.72 183 ASN A C 1
ATOM 1492 O O . ASN A 1 183 ? -2.188 12.069 -14.735 1.00 58.72 183 ASN A O 1
ATOM 1496 N N . SER A 1 184 ? -4.009 11.314 -13.655 1.00 39.31 184 SER A N 1
ATOM 1497 C CA . SER A 1 184 ? -4.806 11.241 -14.881 1.00 39.31 184 SER A CA 1
ATOM 1498 C C . SER A 1 184 ? -5.181 12.678 -15.275 1.00 39.31 184 SER A C 1
ATOM 1500 O O . SER A 1 184 ? -5.426 13.474 -14.365 1.00 39.31 184 SER A O 1
ATOM 1502 N N . PRO A 1 185 ? -5.137 13.026 -16.573 1.00 35.81 185 PRO A N 1
ATOM 1503 C CA . PRO A 1 185 ? -5.520 14.352 -17.053 1.00 35.81 185 PRO A CA 1
ATOM 1504 C C . PRO A 1 185 ? -6.979 14.691 -16.730 1.00 35.81 185 PRO A C 1
ATOM 1506 O O . PRO A 1 185 ? -7.794 13.745 -16.606 1.00 35.81 185 PRO A O 1
#

Radius of gyration: 23.44 Å; Cα contacts (8 Å, |Δi|>4): 223; chains: 1; bounding box: 72×29×78 Å

pLDDT: mean 79.34, std 13.01, range [35.81, 94.31]

Sequence (185 aa):
MIKGVDEILVLISYLEKLEFDLDWRGFYVKQHEEKKGQADSVINLVEQCLQSDSLKVIDYLHAIKCLKTMQFGFRDVQMLLLKQKLNVLLNLIGLHYCLNILQVPAFCITEALRGGKIVDRRVCVKWRRPGRWFNGFRIRDGYHSRCVYLEDLVTGEDDGEVLTVLERGATCEFLRVQVFVVNSP

Foldseek 3Di:
DDPPPVVVVVVVVVVVVVVVVVVVVVVVVVVLVVLQVLLVVLLVQQVVQQDPQKHWLVSLVVSLVSCVVVVDDLVSLLVRQLAPVGDVSSVVSSLLSCCPVVVPQLVVVVVSNVVRVQQAWKKKKKKWDQFDDDPNDGRPIDIDMDMDTSSCCSVCVVVCPVSVLSVCHCVDVRITMMMGGDDDD

Secondary structure (DSSP, 8-state):
--SHHHHHHHHHHHHHHHHHHHHHHHHHHHHHHHHHHHHHHHHHHHHHH-BTTEEEHHHHHHHHHHHHHTT--HHHHHHHTS-TTS-HHHHHHHHHIIIIIS---HHHHHHHHHHTT-TT-EEEEEEEPPPPEETTEEPPPPEEEEEEETTHHHHTTTTTHHHHHHHHTT-STT---EEEE----

Solvent-accessible surface area (backbone atoms only — not comparable to full-atom values): 10322 Å² total; per-residue (Å²): 134,87,76,65,62,64,59,49,52,51,51,49,53,52,48,56,50,49,53,51,58,51,48,56,48,53,52,50,52,52,52,51,52,53,53,46,57,54,48,50,52,48,48,51,50,52,58,72,57,44,56,90,64,28,37,46,42,68,62,52,51,47,48,46,50,49,43,59,75,68,63,65,49,70,67,51,35,45,75,69,29,36,41,60,92,51,59,67,68,49,30,49,46,37,49,50,40,34,51,75,73,66,59,50,59,49,70,64,50,53,51,39,30,55,76,24,68,42,40,90,42,42,41,33,42,34,33,34,45,75,51,48,78,53,96,91,39,77,43,73,65,45,82,44,73,52,72,46,40,58,48,38,71,57,74,43,77,59,77,48,51,65,60,52,52,60,72,56,39,57,79,49,98,61,30,62,43,38,38,34,67,59,81,76,132

Nearest PDB structures (foldseek):
  5iig-assembly1_A  TM=4.030E-01  e=1.709E+00  Saccharomyces cerevisiae
  2c9f-assembly1_A  TM=4.776E-01  e=6.744E+00  Human adenovirus 2

Mean predicted aligned error: 10.98 Å